Protein AF-A0A959JT44-F1 (afdb_monomer_lite)

Secondary structure (DSSP, 8-state):
------------------------------GGGGGG-EEEEEGGG-PSP--TTT--EEEEEES----HHHHHHTTTS-EEE--TT---TT-SEEEEEEETT--SHHHHHHHHHHHHS-TTSEEEEEEESS--S--TT-SEEEEESSSSHHHHHHHHHHHHTSS-B----SS-BTTBPTT----B---SPPEE--GGGGT--HHHHHHHHHHHHHHHHHTTS-SEEEEEEEETTEEEEEEEEE-SSTT-

Sequence (248 aa):
MKKRIITLCFFLQILSLGTLSAQIGTDAYPGDVLNDFVLVKNEQNLLPFSNLGSLRLGLMEVADTTSTFSQTLQYYVPVQKLTFDSDLSHLNVIVLYLAENEVGEVGKVLPKWITQLPSDLKKVVVFAGRPTGIPSTADAILITPSNNGQNQSLAAQILFGAFGVNGTLTDAASPFPKGAGIAFNAIDRLQFVPPAWVGVDEDSLFQKIDPIVREGLDSMAFPGATILAAKSGKVFLYKTYGYHTYDS

Foldseek 3Di:
DDPDQDDDDDPPPPPPPDPPPPPQDDQPPPVVQQQQKFKQAAAPNPPQPDPQVLAFEEEEEPPDPDCLLVVLLVVRHDYHYDDLPDDCPSHQEYEYEYAPPPCDVVVVVVLVSLVVPDLRRAYEYEYADADDSDRPSHNIYMYFNHDDNVRSNVVSCRSNQCAWHDYFACQARPPRHGRRGDTDHRDLAQAEDACVSSVHDPVVVCVVPVVVQVVCCVVPVDQKDWDWDDDPSYTNDTDIGGDSDVVD

Structure (mmCIF, N/CA/C/O backbone):
data_AF-A0A959JT44-F1
#
_entry.id   AF-A0A959JT44-F1
#
loop_
_atom_site.group_PDB
_atom_site.id
_atom_site.type_symbol
_atom_site.label_atom_id
_atom_site.label_alt_id
_atom_site.label_comp_id
_atom_site.label_asym_id
_atom_site.label_entity_id
_atom_site.label_seq_id
_atom_site.pdbx_PDB_ins_code
_atom_site.Cartn_x
_atom_site.Cartn_y
_atom_site.Cartn_z
_atom_site.occupancy
_atom_site.B_iso_or_equiv
_atom_site.auth_seq_id
_atom_site.auth_comp_id
_atom_site.auth_asym_id
_atom_site.auth_atom_id
_atom_site.pdbx_PDB_model_num
ATOM 1 N N . MET A 1 1 ? -4.945 14.180 -37.456 1.00 35.94 1 MET A N 1
ATOM 2 C CA . MET A 1 1 ? -4.241 12.877 -37.524 1.00 35.94 1 MET A CA 1
ATOM 3 C C . MET A 1 1 ? -4.234 12.245 -36.138 1.00 35.94 1 MET A C 1
ATOM 5 O O . MET A 1 1 ? -3.637 12.813 -35.237 1.00 35.94 1 MET A O 1
ATOM 9 N N . LYS A 1 2 ? -4.934 11.120 -35.936 1.00 34.03 2 LYS A N 1
ATOM 10 C CA . LYS A 1 2 ? -4.887 10.359 -34.674 1.00 34.03 2 LYS A CA 1
ATOM 11 C C . LYS A 1 2 ? -3.563 9.581 -34.631 1.00 34.03 2 LYS A C 1
ATOM 13 O O . LYS A 1 2 ? -3.431 8.602 -35.361 1.00 34.03 2 LYS A O 1
ATOM 18 N N . LYS A 1 3 ? -2.583 10.022 -33.832 1.00 35.25 3 LYS A N 1
ATOM 19 C CA . LYS A 1 3 ? -1.365 9.237 -33.563 1.00 35.25 3 LYS A CA 1
ATOM 20 C C . LYS A 1 3 ? -1.777 8.008 -32.741 1.00 35.25 3 LYS A C 1
ATOM 22 O O . LYS A 1 3 ? -2.236 8.147 -31.612 1.00 35.25 3 LYS A O 1
ATOM 27 N N . ARG A 1 4 ? -1.701 6.816 -33.338 1.00 31.27 4 ARG A N 1
ATOM 28 C CA . ARG A 1 4 ? -1.869 5.541 -32.626 1.00 31.27 4 ARG A CA 1
ATOM 29 C C . ARG A 1 4 ? -0.578 5.281 -31.851 1.00 31.27 4 ARG A C 1
ATOM 31 O O . ARG A 1 4 ? 0.472 5.151 -32.468 1.00 31.27 4 ARG A O 1
ATOM 38 N N . ILE A 1 5 ? -0.660 5.249 -30.525 1.00 36.06 5 ILE A N 1
ATOM 39 C CA . ILE A 1 5 ? 0.441 4.833 -29.652 1.00 36.06 5 ILE A CA 1
ATOM 40 C C . ILE A 1 5 ? 0.535 3.310 -29.771 1.00 36.06 5 ILE A C 1
ATOM 42 O O . ILE A 1 5 ? -0.408 2.603 -29.419 1.00 36.06 5 ILE A O 1
ATOM 46 N N . ILE A 1 6 ? 1.628 2.813 -30.348 1.00 33.00 6 ILE A N 1
ATOM 47 C CA . ILE A 1 6 ? 1.930 1.382 -30.418 1.00 33.00 6 ILE A CA 1
ATOM 48 C C . ILE A 1 6 ? 2.819 1.079 -29.212 1.00 33.00 6 ILE A C 1
ATOM 50 O O . ILE A 1 6 ? 4.011 1.365 -29.231 1.00 33.00 6 ILE A O 1
ATOM 54 N N . THR A 1 7 ? 2.235 0.542 -28.143 1.00 36.75 7 THR A N 1
ATOM 55 C CA . THR A 1 7 ? 3.003 -0.029 -27.031 1.00 36.75 7 THR A CA 1
ATOM 56 C C . THR A 1 7 ? 3.548 -1.379 -27.486 1.00 36.75 7 THR A C 1
ATOM 58 O O . THR A 1 7 ? 2.790 -2.335 -27.647 1.00 36.75 7 THR A O 1
ATOM 61 N N . LEU A 1 8 ? 4.853 -1.451 -27.748 1.00 35.06 8 LEU A N 1
ATOM 62 C CA . LEU A 1 8 ? 5.524 -2.678 -28.169 1.00 35.06 8 LEU A CA 1
ATOM 63 C C . LEU A 1 8 ? 6.084 -3.397 -26.932 1.00 35.06 8 LEU A C 1
ATOM 65 O O . LEU A 1 8 ? 7.158 -3.065 -26.442 1.00 35.06 8 LEU A O 1
ATOM 69 N N . CYS A 1 9 ? 5.336 -4.365 -26.398 1.00 34.84 9 CYS A N 1
ATOM 70 C CA . CYS A 1 9 ? 5.796 -5.213 -25.296 1.00 34.84 9 CYS A CA 1
ATOM 71 C C . CYS A 1 9 ? 6.645 -6.371 -25.844 1.00 34.84 9 CYS A C 1
ATOM 73 O O . CYS A 1 9 ? 6.096 -7.356 -26.336 1.00 34.84 9 CYS A O 1
ATOM 75 N N . PHE A 1 10 ? 7.974 -6.289 -25.746 1.00 38.09 10 PHE A N 1
ATOM 76 C CA . PHE A 1 10 ? 8.846 -7.445 -25.978 1.00 38.09 10 PHE A CA 1
ATOM 77 C C . PHE A 1 10 ? 8.973 -8.269 -24.689 1.00 38.09 10 PHE A C 1
ATOM 79 O O . PHE A 1 10 ? 9.695 -7.897 -23.770 1.00 38.09 10 PHE A O 1
ATOM 86 N N . PHE A 1 11 ? 8.285 -9.413 -24.623 1.00 34.47 11 PHE A N 1
ATOM 87 C CA . PHE A 1 11 ? 8.569 -10.453 -23.631 1.00 34.47 11 PHE A CA 1
ATOM 88 C C . PHE A 1 11 ? 9.767 -11.272 -24.125 1.00 34.47 11 PHE A C 1
ATOM 90 O O . PHE A 1 11 ? 9.610 -12.230 -24.882 1.00 34.47 11 PHE A O 1
ATOM 97 N N . LEU A 1 12 ? 10.982 -10.883 -23.736 1.00 33.56 12 LEU A N 1
ATOM 98 C CA . LEU A 1 12 ? 12.171 -11.680 -24.029 1.00 33.56 12 LEU A CA 1
ATOM 99 C C . LEU A 1 12 ? 12.239 -12.851 -23.032 1.00 33.56 12 LEU A C 1
ATOM 101 O O . LEU A 1 12 ? 12.836 -12.748 -21.963 1.00 33.56 12 LEU A O 1
ATOM 105 N N . GLN A 1 13 ? 11.597 -13.976 -23.359 1.00 30.70 13 GLN A N 1
ATOM 106 C CA . GLN A 1 13 ? 11.877 -15.241 -22.676 1.00 30.70 13 GLN A CA 1
ATOM 107 C C . GLN A 1 13 ? 13.262 -15.723 -23.117 1.00 30.70 13 GLN A C 1
ATOM 109 O O . GLN A 1 13 ? 13.410 -16.379 -24.146 1.00 30.70 13 GLN A O 1
ATOM 114 N N . ILE A 1 14 ? 14.296 -15.386 -22.346 1.00 36.34 14 ILE A N 1
ATOM 115 C CA . ILE A 1 14 ? 15.625 -15.970 -22.532 1.00 36.34 14 ILE A CA 1
ATOM 116 C C . ILE A 1 14 ? 15.574 -17.404 -21.988 1.00 36.34 14 ILE A C 1
ATOM 118 O O . ILE A 1 14 ? 15.871 -17.666 -20.825 1.00 36.34 14 ILE A O 1
ATOM 122 N N . LEU A 1 15 ? 15.177 -18.348 -22.842 1.00 33.66 15 LEU A N 1
ATOM 123 C CA . LEU A 1 15 ? 15.422 -19.779 -22.657 1.00 33.66 15 LEU A CA 1
ATOM 124 C C . LEU A 1 15 ? 16.904 -20.054 -22.956 1.00 33.66 15 LEU A C 1
ATOM 126 O O . LEU A 1 15 ? 17.254 -20.621 -23.988 1.00 33.66 15 LEU A O 1
ATOM 130 N N . SER A 1 16 ? 17.807 -19.623 -22.073 1.00 34.22 16 SER A N 1
ATOM 131 C CA . SER A 1 16 ? 19.189 -20.096 -22.133 1.00 34.22 16 SER A CA 1
ATOM 132 C C . SER A 1 16 ? 19.262 -21.466 -21.460 1.00 34.22 16 SER A C 1
ATOM 134 O O . SER A 1 16 ? 19.307 -21.562 -20.233 1.00 34.22 16 SER A O 1
ATOM 136 N N . LEU A 1 17 ? 19.298 -22.529 -22.270 1.00 36.94 17 LEU A N 1
ATOM 137 C CA . LEU A 1 17 ? 19.875 -23.819 -21.885 1.00 36.94 17 LEU A CA 1
ATOM 138 C C . LEU A 1 17 ? 21.379 -23.621 -21.652 1.00 36.94 17 LEU A C 1
ATOM 140 O O . LEU A 1 17 ? 22.215 -23.886 -22.509 1.00 36.94 17 LEU A O 1
ATOM 144 N N . GLY A 1 18 ? 21.712 -23.096 -20.483 1.00 32.22 18 GLY A N 1
ATOM 145 C CA . GLY A 1 18 ? 23.056 -23.048 -19.945 1.00 32.22 18 GLY A CA 1
ATOM 146 C C . GLY A 1 18 ? 22.918 -23.340 -18.468 1.00 32.22 18 GLY A C 1
ATOM 147 O O . GLY A 1 18 ? 22.297 -22.567 -17.743 1.00 32.22 18 GLY A O 1
ATOM 148 N N . THR A 1 19 ? 23.425 -24.486 -18.026 1.00 33.00 19 THR A N 1
ATOM 149 C CA . THR A 1 19 ? 23.480 -24.855 -16.612 1.00 33.00 19 THR A CA 1
ATOM 150 C C . THR A 1 19 ? 24.440 -23.915 -15.891 1.00 33.00 19 THR A C 1
ATOM 152 O O . THR A 1 19 ? 25.591 -24.259 -15.625 1.00 33.00 19 THR A O 1
ATOM 155 N N . LEU A 1 20 ? 23.972 -22.711 -15.571 1.00 28.89 20 LEU A N 1
ATOM 156 C CA . LEU A 1 20 ? 24.546 -21.924 -14.500 1.00 28.89 20 LEU A CA 1
ATOM 157 C C . LEU A 1 20 ? 24.007 -22.545 -13.212 1.00 28.89 20 LEU A C 1
ATOM 159 O O . LEU A 1 20 ? 22.915 -22.222 -12.749 1.00 28.89 20 LEU A O 1
ATOM 163 N N . SER A 1 21 ? 24.763 -23.495 -12.667 1.00 32.00 21 SER A N 1
ATOM 164 C CA . SER A 1 21 ? 24.613 -23.930 -11.280 1.00 32.00 21 SER A CA 1
ATOM 165 C C . SER A 1 21 ? 25.015 -22.765 -10.369 1.00 32.00 21 SER A C 1
ATOM 167 O O . SER A 1 21 ? 26.063 -22.789 -9.728 1.00 32.00 21 SER A O 1
ATOM 169 N N . ALA A 1 22 ? 24.193 -21.719 -10.327 1.00 30.44 22 ALA A N 1
ATOM 170 C CA . ALA A 1 22 ? 24.109 -20.881 -9.151 1.00 30.44 22 ALA A CA 1
ATOM 171 C C . ALA A 1 22 ? 23.369 -21.732 -8.119 1.00 30.44 22 ALA A C 1
ATOM 173 O O . ALA A 1 22 ? 22.235 -22.151 -8.364 1.00 30.44 22 ALA A O 1
ATOM 174 N N . GLN A 1 23 ? 24.041 -22.055 -7.011 1.00 28.75 23 GLN A N 1
ATOM 175 C CA . GLN A 1 23 ? 23.384 -22.616 -5.835 1.00 28.75 23 GLN A CA 1
ATOM 176 C C . GLN A 1 23 ? 22.071 -21.863 -5.632 1.00 28.75 23 GLN A C 1
ATOM 178 O O . GLN A 1 23 ? 22.061 -20.631 -5.624 1.00 28.75 23 GLN A O 1
ATOM 183 N N . ILE A 1 24 ? 20.967 -22.605 -5.529 1.00 32.59 24 ILE A N 1
ATOM 184 C CA . ILE A 1 24 ? 19.675 -22.072 -5.108 1.00 32.59 24 ILE A CA 1
ATOM 185 C C . ILE A 1 24 ? 19.883 -21.635 -3.657 1.00 32.59 24 ILE A C 1
ATOM 187 O O . ILE A 1 24 ? 19.653 -22.393 -2.720 1.00 32.59 24 ILE A O 1
ATOM 191 N N . GLY A 1 25 ? 20.451 -20.442 -3.486 1.00 30.44 25 GLY A N 1
ATOM 192 C CA . GLY A 1 25 ? 20.466 -19.737 -2.226 1.00 30.44 25 GLY A CA 1
ATOM 193 C C . GLY A 1 25 ? 19.011 -19.523 -1.871 1.00 30.44 25 GLY A C 1
ATOM 194 O O . GLY A 1 25 ? 18.249 -18.990 -2.676 1.00 30.44 25 GLY A O 1
ATOM 195 N N . THR A 1 26 ? 18.626 -20.033 -0.708 1.00 34.53 26 THR A N 1
ATOM 196 C CA . THR A 1 26 ? 17.372 -19.706 -0.040 1.00 34.53 26 THR A CA 1
ATOM 197 C C . THR A 1 26 ? 17.096 -18.220 -0.238 1.00 34.53 26 THR A C 1
ATOM 199 O O . THR A 1 26 ? 17.956 -17.417 0.131 1.00 34.53 26 THR A O 1
ATOM 202 N N . ASP A 1 27 ? 15.965 -17.876 -0.870 1.00 39.31 27 ASP A N 1
ATOM 203 C CA . ASP A 1 27 ? 15.493 -16.496 -1.012 1.00 39.31 27 ASP A CA 1
ATOM 204 C C . ASP A 1 27 ? 15.819 -15.758 0.294 1.00 39.31 27 ASP A C 1
ATOM 206 O O . ASP A 1 27 ? 15.394 -16.195 1.367 1.00 39.31 27 ASP A O 1
ATOM 210 N N . ALA A 1 28 ? 16.623 -14.692 0.225 1.00 44.47 28 ALA A N 1
ATOM 211 C CA . ALA A 1 28 ? 16.990 -13.866 1.374 1.00 44.47 28 ALA A CA 1
ATOM 212 C C . ALA A 1 28 ? 15.791 -12.994 1.765 1.00 44.47 28 ALA A C 1
ATOM 214 O O . ALA A 1 28 ? 15.863 -11.770 1.786 1.00 44.47 28 ALA A O 1
ATOM 215 N N . TYR A 1 29 ? 14.650 -13.642 1.973 1.00 54.91 29 TYR A N 1
ATOM 216 C CA . TYR A 1 29 ? 13.429 -13.061 2.463 1.00 54.91 29 TYR A CA 1
ATOM 217 C C . TYR A 1 29 ? 13.573 -12.963 3.976 1.00 54.91 29 TYR A C 1
ATOM 219 O O . TYR A 1 29 ? 13.557 -14.000 4.647 1.00 54.91 29 TYR A O 1
ATOM 227 N N . PRO A 1 30 ? 13.740 -11.763 4.549 1.00 55.78 30 PRO A N 1
ATOM 228 C CA . PRO A 1 30 ? 13.688 -11.631 5.988 1.00 55.78 30 PRO A CA 1
ATOM 229 C C . PRO A 1 30 ? 12.212 -11.764 6.378 1.00 55.78 30 PRO A C 1
ATOM 231 O O . PRO A 1 30 ? 11.492 -10.774 6.479 1.00 55.78 30 PRO A O 1
ATOM 234 N N . GLY A 1 31 ? 11.741 -13.007 6.531 1.00 56.34 31 GLY A N 1
ATOM 235 C CA . GLY A 1 31 ? 10.354 -13.320 6.891 1.00 56.34 31 GLY A CA 1
ATOM 236 C C . GLY A 1 31 ? 9.893 -12.625 8.172 1.00 56.34 31 GLY A C 1
ATOM 237 O O . GLY A 1 31 ? 8.702 -12.396 8.348 1.00 56.34 31 GLY A O 1
ATOM 238 N N . ASP A 1 32 ? 10.845 -12.203 9.002 1.00 62.16 32 ASP A N 1
ATOM 239 C CA . ASP A 1 32 ? 10.609 -11.480 10.245 1.00 62.16 32 ASP A CA 1
ATOM 240 C C . ASP A 1 32 ? 10.121 -10.038 10.040 1.00 62.16 32 ASP A C 1
ATOM 242 O O . ASP A 1 32 ? 9.401 -9.526 10.891 1.00 62.16 32 ASP A O 1
ATOM 246 N N . VAL A 1 33 ? 10.430 -9.389 8.907 1.00 67.25 33 VAL A N 1
ATOM 247 C CA . VAL A 1 33 ? 10.084 -7.967 8.677 1.00 67.25 33 VAL A CA 1
ATOM 248 C C . VAL A 1 33 ? 8.571 -7.746 8.611 1.00 67.25 33 VAL A C 1
ATOM 250 O O . VAL A 1 33 ? 8.088 -6.662 8.931 1.00 67.25 33 VAL A O 1
ATOM 253 N N . LEU A 1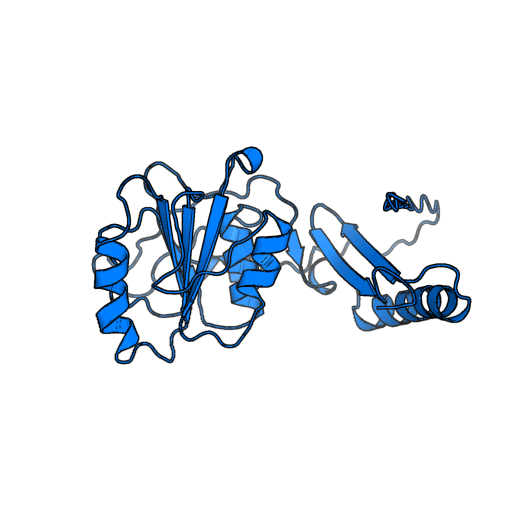 34 ? 7.797 -8.763 8.219 1.00 78.06 34 LEU A N 1
ATOM 254 C CA . LEU A 1 34 ? 6.338 -8.657 8.168 1.00 78.06 34 LEU A CA 1
ATOM 255 C C . LEU A 1 34 ? 5.661 -8.785 9.535 1.00 78.06 34 LEU A C 1
ATOM 257 O O . LEU A 1 34 ? 4.532 -8.317 9.679 1.00 78.06 34 LEU A O 1
ATOM 261 N N . ASN A 1 35 ? 6.332 -9.367 10.535 1.00 84.00 35 ASN A N 1
ATOM 262 C CA . ASN A 1 35 ? 5.757 -9.535 11.874 1.00 84.00 35 ASN A CA 1
ATOM 263 C C . ASN A 1 35 ? 5.545 -8.185 12.584 1.00 84.00 35 ASN A C 1
ATOM 265 O O . ASN A 1 35 ? 4.732 -8.096 13.503 1.00 84.00 35 ASN A O 1
ATOM 269 N N . ASP A 1 36 ? 6.238 -7.136 12.136 1.00 89.75 36 ASP A N 1
ATOM 270 C CA . ASP A 1 36 ? 6.118 -5.786 12.687 1.00 89.75 36 ASP A CA 1
ATOM 271 C C . ASP A 1 36 ? 4.989 -4.966 12.022 1.00 89.75 36 ASP A C 1
ATOM 273 O O . ASP A 1 36 ? 4.665 -3.865 12.475 1.00 89.75 36 ASP A O 1
ATOM 277 N N . PHE A 1 37 ? 4.358 -5.487 10.960 1.00 95.75 37 PHE A N 1
ATOM 278 C CA . PHE A 1 37 ? 3.147 -4.902 10.379 1.00 95.75 37 PHE A CA 1
ATOM 279 C C . PHE A 1 37 ? 1.921 -5.467 11.086 1.00 95.75 37 PHE A C 1
ATOM 281 O O . PHE A 1 37 ? 1.749 -6.681 11.193 1.00 95.75 37 PHE A O 1
ATOM 288 N N . VAL A 1 38 ? 1.032 -4.587 11.540 1.00 97.06 38 VAL A N 1
ATOM 289 C CA . VAL A 1 38 ? -0.106 -4.985 12.373 1.00 97.06 38 VAL A CA 1
ATOM 290 C C . VAL A 1 38 ? -1.402 -4.454 11.780 1.00 97.06 38 VAL A C 1
ATOM 292 O O . VAL A 1 38 ? -1.642 -3.248 11.742 1.00 97.06 38 VAL A O 1
ATOM 295 N N . LEU A 1 39 ? -2.270 -5.358 11.336 1.00 98.00 39 LEU A N 1
ATOM 296 C CA . LEU A 1 39 ? -3.637 -5.028 10.940 1.00 98.00 39 LEU A CA 1
ATOM 297 C C . LEU A 1 39 ? -4.536 -5.111 12.175 1.00 98.00 39 LEU A C 1
ATOM 299 O O . LEU A 1 39 ? -4.738 -6.191 12.715 1.00 98.00 39 LEU A O 1
ATOM 303 N N . VAL A 1 40 ? -5.080 -3.990 12.643 1.00 97.25 40 VAL A N 1
ATOM 304 C CA . VAL A 1 40 ? -5.881 -3.951 13.888 1.00 97.25 40 VAL A CA 1
ATOM 305 C C . VAL A 1 40 ? -7.387 -3.891 13.640 1.00 97.25 40 VAL A C 1
ATOM 307 O O . VAL A 1 40 ? -8.175 -4.182 14.538 1.00 97.25 40 VAL A O 1
ATOM 310 N N . LYS A 1 41 ? -7.802 -3.547 12.416 1.00 97.94 41 LYS A N 1
ATOM 311 C CA . LYS A 1 41 ? -9.208 -3.508 11.994 1.00 97.94 41 LYS A CA 1
ATOM 312 C C . LYS A 1 41 ? -9.329 -3.923 10.531 1.00 97.94 41 LYS A C 1
ATOM 314 O O . LYS A 1 41 ? -8.501 -3.504 9.724 1.00 97.94 41 LYS A O 1
ATOM 319 N N . ASN A 1 42 ? -10.344 -4.723 10.201 1.00 98.00 42 ASN A N 1
ATOM 320 C CA . ASN A 1 42 ? -10.626 -5.171 8.834 1.00 98.00 42 ASN A CA 1
ATOM 321 C C . ASN A 1 42 ? -12.107 -5.560 8.659 1.00 98.00 42 ASN A C 1
ATOM 323 O O . ASN A 1 42 ? -12.466 -6.738 8.631 1.00 98.00 42 ASN A O 1
ATOM 327 N N . GLU A 1 43 ? -12.982 -4.562 8.588 1.00 97.44 43 GLU A N 1
ATOM 328 C CA . GLU A 1 43 ? -14.422 -4.752 8.421 1.00 97.44 43 GLU A CA 1
ATOM 329 C C . GLU A 1 43 ? -14.732 -5.489 7.118 1.00 97.44 43 GLU A C 1
ATOM 331 O O . GLU A 1 43 ? -14.192 -5.173 6.057 1.00 97.44 43 GLU A O 1
ATOM 336 N N . GLN A 1 44 ? -15.630 -6.475 7.197 1.00 95.00 44 GLN A N 1
ATOM 337 C CA . GLN A 1 44 ? -16.090 -7.264 6.045 1.00 95.00 44 GLN A CA 1
ATOM 338 C C . GLN A 1 44 ? -14.953 -7.934 5.245 1.00 95.00 44 GLN A C 1
ATOM 340 O O . GLN A 1 44 ? -15.155 -8.278 4.082 1.00 95.00 44 GLN A O 1
ATOM 345 N N . ASN A 1 45 ? -13.778 -8.141 5.857 1.00 95.75 45 ASN A N 1
ATOM 346 C CA . ASN A 1 45 ? -12.569 -8.630 5.185 1.00 95.75 45 ASN A CA 1
ATOM 347 C C . ASN A 1 45 ? -12.199 -7.792 3.944 1.00 95.75 45 ASN A C 1
ATOM 349 O O . ASN A 1 45 ? -11.871 -8.343 2.893 1.00 95.75 45 ASN A O 1
ATOM 353 N N . LEU A 1 46 ? -12.287 -6.460 4.058 1.00 97.25 46 LEU A N 1
ATOM 354 C CA . LEU A 1 46 ? -11.945 -5.516 2.988 1.00 97.25 46 LEU A CA 1
ATOM 355 C C . LEU A 1 46 ? -10.525 -5.730 2.438 1.00 97.25 46 LEU A C 1
ATOM 357 O O . LEU A 1 46 ? -10.315 -5.630 1.227 1.00 97.25 46 LEU A O 1
ATOM 361 N N . LEU A 1 47 ? -9.561 -5.993 3.324 1.00 97.75 47 LEU A N 1
ATOM 362 C CA . LEU A 1 47 ? -8.185 -6.326 2.969 1.00 97.75 47 LEU A CA 1
ATOM 363 C C . LEU A 1 47 ? -7.936 -7.845 3.036 1.00 97.75 47 LEU A C 1
ATOM 365 O O . LEU A 1 47 ? -8.451 -8.496 3.952 1.00 97.75 47 LEU A O 1
ATOM 369 N N . PRO A 1 48 ? -7.097 -8.393 2.136 1.00 97.88 48 PRO A N 1
ATOM 370 C CA . PRO A 1 48 ? -6.465 -7.704 1.006 1.00 97.88 48 PRO A CA 1
ATOM 371 C C . PRO A 1 48 ? -7.459 -7.391 -0.126 1.00 97.88 48 PRO A C 1
ATOM 373 O O . PRO A 1 48 ? -8.435 -8.113 -0.337 1.00 97.88 48 PRO A O 1
ATOM 376 N N . PHE A 1 49 ? -7.195 -6.340 -0.907 1.00 97.12 49 PHE A N 1
ATOM 377 C CA . PHE A 1 49 ? -8.048 -5.986 -2.044 1.00 97.12 49 PHE A CA 1
ATOM 378 C C . PHE A 1 49 ? -8.038 -7.082 -3.130 1.00 97.12 49 PHE A C 1
ATOM 380 O O . PHE A 1 49 ? -7.020 -7.355 -3.775 1.00 97.12 49 PHE A O 1
ATOM 387 N N . SER A 1 50 ? -9.200 -7.684 -3.396 1.00 89.06 50 SER A N 1
ATOM 388 C CA . SER A 1 50 ? -9.351 -8.802 -4.341 1.00 89.06 50 SER A CA 1
ATOM 389 C C . SER A 1 50 ? -9.905 -8.375 -5.714 1.00 89.06 50 SER A C 1
ATOM 391 O O . SER A 1 50 ? -9.328 -8.740 -6.743 1.00 89.06 50 SER A O 1
ATOM 393 N N . ASN A 1 51 ? -10.949 -7.533 -5.760 1.00 88.81 51 ASN A N 1
ATOM 394 C CA . ASN A 1 51 ? -11.625 -7.102 -6.997 1.00 88.81 51 ASN A CA 1
ATOM 395 C C . ASN A 1 51 ? -11.073 -5.778 -7.576 1.00 88.81 51 ASN A C 1
ATOM 397 O O . ASN A 1 51 ? -11.702 -4.721 -7.486 1.00 88.81 51 ASN A O 1
ATOM 401 N N . LEU A 1 52 ? -9.886 -5.834 -8.191 1.00 91.25 52 LEU A N 1
ATOM 402 C CA . LEU A 1 52 ? -9.187 -4.635 -8.689 1.00 91.25 52 LEU A CA 1
ATOM 403 C C . LEU A 1 52 ? -9.911 -3.928 -9.845 1.00 91.25 52 LEU A C 1
ATOM 405 O O . LEU A 1 52 ? -9.786 -2.717 -9.992 1.00 91.25 52 LEU A O 1
ATOM 409 N N . GLY A 1 53 ? -10.702 -4.652 -10.647 1.00 91.25 53 GLY A N 1
ATOM 410 C CA . GLY A 1 53 ? -11.410 -4.076 -11.797 1.00 91.25 53 GLY A CA 1
ATOM 411 C C . GLY A 1 53 ? -12.475 -3.047 -11.403 1.00 91.25 53 GLY A C 1
ATOM 412 O O . GLY A 1 53 ? -12.677 -2.052 -12.107 1.00 91.25 53 GLY A O 1
ATOM 413 N N . SER A 1 54 ? -13.122 -3.241 -10.250 1.00 93.25 54 SER A N 1
ATOM 414 C CA . SER A 1 54 ? -14.068 -2.277 -9.678 1.00 93.25 54 SER A CA 1
ATOM 415 C C . SER A 1 54 ? -13.416 -1.283 -8.723 1.00 93.25 54 SER A C 1
ATOM 417 O O . SER A 1 54 ? -14.073 -0.328 -8.328 1.00 93.25 54 SER A O 1
ATOM 419 N N . LEU A 1 55 ? -12.161 -1.491 -8.321 1.00 96.31 55 LEU A N 1
ATOM 420 C CA . LEU A 1 55 ? -11.497 -0.633 -7.346 1.00 96.31 55 LEU A CA 1
ATOM 421 C C . LEU A 1 55 ? -11.249 0.757 -7.950 1.00 96.31 55 LEU A C 1
ATOM 423 O O . LEU A 1 55 ? -10.701 0.889 -9.048 1.00 96.31 55 LEU A O 1
ATOM 427 N N . ARG A 1 56 ? -11.699 1.798 -7.253 1.00 96.94 56 ARG A N 1
ATOM 428 C CA . ARG A 1 56 ? -11.479 3.208 -7.588 1.00 96.94 56 ARG A CA 1
ATOM 429 C C . ARG A 1 56 ? -10.909 3.869 -6.345 1.00 96.94 56 ARG A C 1
ATOM 431 O O . ARG A 1 56 ? -11.644 4.189 -5.411 1.00 96.94 56 ARG A O 1
ATOM 438 N N . LEU A 1 57 ? -9.581 3.961 -6.326 1.00 97.31 57 LEU A N 1
ATOM 439 C CA . LEU A 1 57 ? -8.808 4.290 -5.139 1.00 97.31 57 LEU A CA 1
ATOM 440 C C . LEU A 1 57 ? -8.385 5.758 -5.161 1.00 97.31 57 LEU A C 1
ATOM 442 O O . LEU A 1 57 ? -7.672 6.200 -6.065 1.00 97.31 57 LEU A O 1
ATOM 446 N N . GLY A 1 58 ? -8.794 6.485 -4.127 1.00 97.12 58 GLY A N 1
ATOM 447 C CA . GLY A 1 58 ? -8.220 7.775 -3.776 1.00 97.12 58 GLY A CA 1
ATOM 448 C C . GLY A 1 58 ? -7.169 7.621 -2.684 1.00 97.12 58 GLY A C 1
ATOM 449 O O . GLY A 1 58 ? -7.338 6.815 -1.771 1.00 97.12 58 GLY A O 1
ATOM 450 N N . LEU A 1 59 ? -6.086 8.382 -2.775 1.00 95.94 59 LEU A N 1
ATOM 451 C CA . LEU A 1 59 ? -4.995 8.386 -1.811 1.00 95.94 59 LEU A CA 1
ATOM 452 C C . LEU A 1 59 ? -4.794 9.788 -1.257 1.00 95.94 59 LEU A C 1
ATOM 454 O O . LEU A 1 59 ? -4.558 10.724 -2.018 1.00 95.94 59 LEU A O 1
ATOM 458 N N . MET A 1 60 ? -4.792 9.904 0.063 1.00 91.88 60 MET A N 1
ATOM 459 C CA . MET A 1 60 ? -4.309 11.089 0.760 1.00 91.88 60 MET A CA 1
ATOM 460 C C . MET A 1 60 ? -3.101 10.697 1.611 1.00 91.88 60 MET A C 1
ATOM 462 O O . MET A 1 60 ? -3.214 9.891 2.534 1.00 91.88 60 MET A O 1
ATOM 466 N N . GLU A 1 61 ? -1.946 11.259 1.277 1.00 89.38 61 GLU A N 1
ATOM 467 C CA . GLU A 1 61 ? -0.710 11.138 2.051 1.00 89.38 61 GLU A CA 1
ATOM 468 C C . GLU A 1 61 ? -0.591 12.375 2.941 1.00 89.38 61 GLU A C 1
ATOM 470 O O . GLU A 1 61 ? -0.682 13.509 2.465 1.00 89.38 61 GLU A O 1
ATOM 475 N N . VAL A 1 62 ? -0.432 12.166 4.245 1.00 85.44 62 VAL A N 1
ATOM 476 C CA . VAL A 1 62 ? -0.342 13.242 5.230 1.00 85.44 62 VAL A CA 1
ATOM 477 C C . VAL A 1 62 ? 0.985 13.155 5.950 1.00 85.44 62 VAL A C 1
ATOM 479 O O . VAL A 1 62 ? 1.357 12.083 6.430 1.00 85.44 62 VAL A O 1
ATOM 482 N N . ALA A 1 63 ? 1.658 14.304 6.065 1.00 73.50 63 ALA A N 1
ATOM 483 C CA . ALA A 1 63 ? 2.964 14.422 6.711 1.00 73.50 63 ALA A CA 1
ATOM 484 C C . ALA A 1 63 ? 4.058 13.555 6.060 1.00 73.50 63 ALA A C 1
ATOM 486 O O . ALA A 1 63 ? 5.112 13.337 6.653 1.00 73.50 63 ALA A O 1
ATOM 487 N N . ASP A 1 64 ? 3.810 13.051 4.849 1.00 72.81 64 ASP A N 1
ATOM 488 C CA . ASP A 1 64 ? 4.765 12.275 4.076 1.00 72.81 64 ASP A CA 1
ATOM 489 C C . ASP A 1 64 ? 5.235 13.101 2.880 1.00 72.81 64 ASP A C 1
ATOM 491 O O . ASP A 1 64 ? 4.441 13.564 2.061 1.00 72.81 64 ASP A O 1
ATOM 495 N N . THR A 1 65 ? 6.541 13.325 2.811 1.00 63.75 65 THR A N 1
ATOM 496 C CA . THR A 1 65 ? 7.198 14.025 1.701 1.00 63.75 65 THR A CA 1
ATOM 497 C C . THR A 1 65 ? 7.737 13.055 0.659 1.00 63.75 65 THR A C 1
ATOM 499 O O . THR A 1 65 ? 8.180 13.470 -0.415 1.00 63.75 65 THR A O 1
ATOM 502 N N . THR A 1 66 ? 7.713 11.758 0.961 1.00 70.25 66 THR A N 1
ATOM 503 C CA . THR A 1 66 ? 8.159 10.719 0.044 1.00 70.25 66 THR A CA 1
ATOM 504 C C . THR A 1 66 ? 6.990 10.225 -0.803 1.00 70.25 66 THR A C 1
ATOM 506 O O . THR A 1 66 ? 5.828 10.414 -0.469 1.00 70.25 66 THR A O 1
ATOM 509 N N . SER A 1 67 ? 7.295 9.624 -1.953 1.00 79.88 67 SER A N 1
ATOM 510 C CA . SER A 1 67 ? 6.268 9.130 -2.879 1.00 79.88 67 SER A CA 1
ATOM 511 C C . SER A 1 67 ? 6.266 7.610 -3.015 1.00 79.88 67 SER A C 1
ATOM 513 O O . SER A 1 67 ? 5.571 7.088 -3.883 1.00 79.88 67 SER A O 1
ATOM 515 N N . THR A 1 68 ? 7.011 6.880 -2.175 1.00 92.69 68 THR A N 1
ATOM 516 C CA . THR A 1 68 ? 7.188 5.425 -2.335 1.00 92.69 68 THR A CA 1
ATOM 517 C C . THR A 1 68 ? 5.876 4.676 -2.139 1.00 92.69 68 THR A C 1
ATOM 519 O O . THR A 1 68 ? 5.593 3.742 -2.892 1.00 92.69 68 THR A O 1
ATOM 522 N N . PHE A 1 69 ? 5.053 5.094 -1.172 1.00 94.31 69 PHE A N 1
ATOM 523 C CA . PHE A 1 69 ? 3.740 4.495 -0.935 1.00 94.31 69 PHE A CA 1
ATOM 524 C C . PHE A 1 69 ? 2.827 4.677 -2.157 1.00 94.31 69 PHE A C 1
ATOM 526 O O . PHE A 1 69 ? 2.419 3.687 -2.771 1.00 94.31 69 PHE A O 1
ATOM 533 N N . SER A 1 70 ? 2.594 5.925 -2.588 1.00 94.38 70 SER A N 1
ATOM 534 C CA . SER A 1 70 ? 1.838 6.237 -3.810 1.00 94.38 70 SER A CA 1
ATOM 535 C C . SER A 1 70 ? 2.372 5.532 -5.064 1.00 94.38 70 SER A C 1
ATOM 537 O O . SER A 1 70 ? 1.584 5.008 -5.854 1.00 94.38 70 SER A O 1
ATOM 539 N N . GLN A 1 71 ? 3.690 5.501 -5.274 1.00 93.00 71 GLN A N 1
ATOM 540 C CA . GLN A 1 71 ? 4.314 4.815 -6.414 1.00 93.00 71 GLN A CA 1
ATOM 541 C C . GLN A 1 71 ? 4.057 3.306 -6.369 1.00 93.00 71 GLN A C 1
ATOM 543 O O . GLN A 1 71 ? 3.711 2.712 -7.387 1.00 93.00 71 GLN A O 1
ATOM 548 N N . THR A 1 72 ? 4.163 2.694 -5.189 1.00 95.38 72 THR A N 1
ATOM 549 C CA . THR A 1 72 ? 3.958 1.250 -5.034 1.00 95.38 72 THR A CA 1
ATOM 550 C C . THR A 1 72 ? 2.489 0.861 -5.216 1.00 95.38 72 THR A C 1
ATOM 552 O O . THR A 1 72 ? 2.204 -0.156 -5.843 1.00 95.38 72 THR A O 1
ATOM 555 N N . LEU A 1 73 ? 1.534 1.670 -4.736 1.00 95.50 73 LEU A N 1
ATOM 556 C CA . LEU A 1 73 ? 0.103 1.433 -4.989 1.00 95.50 73 LEU A CA 1
ATOM 557 C C . LEU A 1 73 ? -0.218 1.432 -6.495 1.00 95.50 73 LEU A C 1
ATOM 559 O O . LEU A 1 73 ? -1.012 0.610 -6.957 1.00 95.50 73 LEU A O 1
ATOM 563 N N . GLN A 1 74 ? 0.435 2.314 -7.260 1.00 94.25 74 GLN A N 1
ATOM 564 C CA . GLN A 1 74 ? 0.247 2.430 -8.710 1.00 94.25 74 GLN A CA 1
ATOM 565 C C . GLN A 1 74 ? 0.703 1.194 -9.494 1.00 94.25 74 GLN A C 1
ATOM 567 O O . GLN A 1 74 ? 0.293 1.027 -10.642 1.00 94.25 74 GLN A O 1
ATOM 572 N N . TYR A 1 75 ? 1.488 0.294 -8.892 1.00 93.62 75 TYR A N 1
ATOM 573 C CA . TYR A 1 75 ? 1.787 -1.006 -9.499 1.00 93.62 75 TYR A CA 1
ATOM 574 C C . TYR A 1 75 ? 0.564 -1.930 -9.574 1.00 93.62 75 TYR A C 1
ATOM 576 O O . TYR A 1 75 ? 0.541 -2.837 -10.404 1.00 93.62 75 TYR A O 1
ATOM 584 N N . TYR A 1 76 ? -0.452 -1.704 -8.736 1.00 95.19 76 TYR A N 1
ATOM 585 C CA . TYR A 1 76 ? -1.637 -2.560 -8.650 1.00 95.19 76 TYR A CA 1
ATOM 586 C C . TYR A 1 76 ? -2.871 -1.935 -9.296 1.00 95.19 76 TYR A C 1
ATOM 588 O O . TYR A 1 76 ? -3.600 -2.626 -10.009 1.00 95.19 76 TYR A O 1
ATOM 596 N N . VAL A 1 77 ? -3.121 -0.646 -9.050 1.00 96.06 77 VAL A N 1
ATOM 597 C CA . VAL A 1 77 ? -4.274 0.086 -9.599 1.00 96.06 77 VAL A CA 1
ATOM 598 C C . VAL A 1 77 ? -3.956 1.567 -9.804 1.00 96.06 77 VAL A C 1
ATOM 600 O O . VAL A 1 77 ? -3.129 2.116 -9.079 1.00 96.06 77 VAL A O 1
ATOM 603 N N . PRO A 1 78 ? -4.642 2.259 -10.734 1.00 95.00 78 PRO A N 1
ATOM 604 C CA . PRO A 1 78 ? -4.592 3.714 -10.810 1.00 95.00 78 PRO A CA 1
ATOM 605 C C . PRO A 1 78 ? -5.027 4.357 -9.489 1.00 95.00 78 PRO A C 1
ATOM 607 O O . PRO A 1 78 ? -6.027 3.951 -8.894 1.00 95.00 78 PRO A O 1
ATOM 610 N N . VAL A 1 79 ? -4.289 5.381 -9.062 1.00 94.31 79 VAL A N 1
ATOM 611 C CA . VAL A 1 79 ? -4.519 6.087 -7.799 1.00 94.31 79 VAL A CA 1
ATOM 612 C C . VAL A 1 79 ? -4.788 7.561 -8.070 1.00 94.31 79 VAL A C 1
ATOM 614 O O . VAL A 1 79 ? -3.959 8.243 -8.673 1.00 94.31 79 VAL A O 1
ATOM 617 N N . GLN A 1 80 ? -5.922 8.072 -7.590 1.00 95.19 80 GLN A N 1
ATOM 618 C CA . GLN A 1 80 ? -6.191 9.509 -7.570 1.00 95.19 80 GLN A CA 1
ATOM 619 C C . GLN A 1 80 ? -5.580 10.115 -6.305 1.00 95.19 80 GLN A C 1
ATOM 621 O O . GLN A 1 80 ? -5.977 9.759 -5.199 1.00 95.19 80 GLN A O 1
ATOM 626 N N . LYS A 1 81 ? -4.633 11.046 -6.442 1.00 93.94 81 LYS A N 1
ATOM 627 C CA . LYS A 1 81 ? -4.150 11.827 -5.293 1.00 93.94 81 LYS A CA 1
ATOM 628 C C . LYS A 1 81 ? -5.236 12.795 -4.826 1.00 93.94 81 LYS A C 1
ATOM 630 O O . LYS A 1 81 ? -5.855 13.459 -5.655 1.00 93.94 81 LYS A O 1
ATOM 635 N N . LEU A 1 82 ? -5.445 12.871 -3.517 1.00 92.00 82 LEU A N 1
ATOM 636 C CA . LEU A 1 82 ? -6.504 13.649 -2.888 1.00 92.00 82 LEU A CA 1
ATOM 637 C C . LEU A 1 82 ? -5.955 14.785 -2.029 1.00 92.00 82 LEU A C 1
ATOM 639 O O . LEU A 1 82 ? -4.959 14.653 -1.321 1.00 92.00 82 LEU A O 1
ATOM 643 N N . THR A 1 83 ? -6.700 15.878 -2.051 1.00 89.62 83 THR A N 1
ATOM 644 C CA . THR A 1 83 ? -6.685 16.987 -1.096 1.00 89.62 83 THR A CA 1
ATOM 645 C C . THR A 1 83 ? -8.024 17.017 -0.352 1.00 89.62 83 THR A C 1
ATOM 647 O O . THR A 1 83 ? -8.955 16.295 -0.714 1.00 89.62 83 THR A O 1
ATOM 650 N N . PHE A 1 84 ? -8.152 17.852 0.681 1.00 87.00 84 PHE A N 1
ATOM 651 C CA . PHE A 1 84 ? -9.393 17.952 1.463 1.00 87.00 84 PHE A CA 1
ATOM 652 C C . PHE A 1 84 ? -10.627 18.351 0.636 1.00 87.00 84 PHE A C 1
ATOM 654 O O . PHE A 1 84 ? -11.732 17.946 0.990 1.00 87.00 84 PHE A O 1
ATOM 661 N N . ASP A 1 85 ? -10.425 19.072 -0.472 1.00 88.94 85 ASP A N 1
ATOM 662 C CA . ASP A 1 85 ? -11.481 19.583 -1.361 1.00 88.94 85 ASP A CA 1
ATOM 663 C C . ASP A 1 85 ? -11.671 18.738 -2.635 1.00 88.94 85 ASP A C 1
ATOM 665 O O . ASP A 1 85 ? -12.365 19.146 -3.567 1.00 88.94 85 ASP A O 1
ATOM 669 N N . SER A 1 86 ? -11.005 17.584 -2.732 1.00 91.25 86 SER A N 1
ATOM 670 C CA . SER A 1 86 ? -11.092 16.728 -3.919 1.00 91.25 86 SER A CA 1
ATOM 671 C C . SER A 1 86 ? -12.482 16.114 -4.088 1.00 91.25 86 SER A C 1
ATOM 673 O O . SER A 1 86 ? -13.112 15.710 -3.114 1.00 91.25 86 SER A O 1
ATOM 675 N N . ASP A 1 87 ? -12.935 15.980 -5.337 1.00 92.69 87 ASP A N 1
ATOM 676 C CA . ASP A 1 87 ? -14.156 15.234 -5.650 1.00 92.69 87 ASP A CA 1
ATOM 677 C C . ASP A 1 87 ? -13.944 13.730 -5.418 1.00 92.69 87 ASP A C 1
ATOM 679 O O . ASP A 1 87 ? -12.989 13.131 -5.921 1.00 92.69 87 ASP A O 1
ATOM 683 N N . LEU A 1 88 ? -14.859 13.137 -4.651 1.00 94.38 88 LEU A N 1
ATOM 684 C CA . LEU A 1 88 ? -14.837 11.738 -4.227 1.00 94.38 88 LEU A CA 1
ATOM 685 C C . LEU A 1 88 ? -15.909 10.894 -4.933 1.00 94.38 88 LEU A C 1
ATOM 687 O O . LEU A 1 88 ? -15.980 9.689 -4.700 1.00 94.38 88 LEU A O 1
ATOM 691 N N . SER A 1 89 ? -16.738 11.502 -5.790 1.00 92.62 89 SER A N 1
ATOM 692 C CA . SER A 1 89 ? -17.924 10.882 -6.401 1.00 92.62 89 SER A CA 1
ATOM 693 C C . SER A 1 89 ? -17.631 9.638 -7.251 1.00 92.62 89 SER A C 1
ATOM 695 O O . SER A 1 89 ? -18.491 8.776 -7.426 1.00 92.62 89 SER A O 1
ATOM 697 N N . HIS A 1 90 ? -16.412 9.531 -7.781 1.00 92.88 90 HIS A N 1
ATOM 698 C CA . HIS A 1 90 ? -15.968 8.419 -8.625 1.00 92.88 90 HIS A CA 1
ATOM 699 C C . HIS A 1 90 ? -15.187 7.341 -7.869 1.00 92.88 90 HIS A C 1
ATOM 701 O O . HIS A 1 90 ? -14.770 6.347 -8.473 1.00 92.88 90 HIS A O 1
ATOM 707 N N . LEU A 1 91 ? -14.958 7.541 -6.573 1.00 96.69 91 LEU A N 1
ATOM 708 C CA . LEU A 1 91 ? -14.191 6.638 -5.732 1.00 96.69 91 LEU A CA 1
ATOM 709 C C . LEU A 1 91 ? -15.109 5.659 -5.008 1.00 96.69 91 LEU A C 1
ATOM 711 O O . LEU A 1 91 ? -16.289 5.916 -4.800 1.00 96.69 91 LEU A O 1
ATOM 715 N N . ASN A 1 92 ? -14.547 4.525 -4.604 1.00 96.75 92 ASN A N 1
ATOM 716 C CA . ASN A 1 92 ? -15.199 3.605 -3.668 1.00 96.75 92 ASN A CA 1
ATOM 717 C C . ASN A 1 92 ? -14.309 3.233 -2.481 1.00 96.75 92 ASN A C 1
ATOM 719 O O . ASN A 1 92 ? -14.811 2.746 -1.468 1.00 96.75 92 ASN A O 1
ATOM 723 N N . VAL A 1 93 ? -13.005 3.493 -2.585 1.00 97.56 93 VAL A N 1
ATOM 724 C CA . VAL A 1 93 ? -12.035 3.301 -1.512 1.00 97.56 93 VAL A CA 1
ATOM 725 C C . VAL A 1 93 ? -11.175 4.552 -1.391 1.00 97.56 93 VAL A C 1
ATOM 727 O O . VAL A 1 93 ? -10.660 5.066 -2.384 1.00 97.56 93 VAL A O 1
ATOM 730 N N . ILE A 1 94 ? -10.978 5.008 -0.159 1.00 96.88 94 ILE A N 1
ATOM 731 C CA . ILE A 1 94 ? -9.983 6.015 0.195 1.00 96.88 94 ILE A CA 1
ATOM 732 C C . ILE A 1 94 ? -8.938 5.351 1.083 1.00 96.88 94 ILE A C 1
ATOM 734 O O . ILE A 1 94 ? -9.273 4.746 2.103 1.00 96.88 94 ILE A O 1
ATOM 738 N N . VAL A 1 95 ? -7.674 5.488 0.695 1.00 96.69 95 VAL A N 1
ATOM 739 C CA . VAL A 1 95 ? -6.518 5.133 1.513 1.00 96.69 95 VAL A CA 1
ATOM 740 C C . VAL A 1 95 ? -5.911 6.411 2.079 1.00 96.69 95 VAL A C 1
ATOM 742 O O . VAL A 1 95 ? -5.618 7.356 1.348 1.00 96.69 95 VAL A O 1
ATOM 745 N N . LEU A 1 96 ? -5.722 6.432 3.390 1.00 93.44 96 LEU A N 1
ATOM 746 C CA . LEU A 1 96 ? -5.076 7.509 4.127 1.00 93.44 96 LEU A CA 1
ATOM 747 C C . LEU A 1 96 ? -3.754 6.994 4.663 1.00 93.44 96 LEU A C 1
ATOM 749 O O . LEU A 1 96 ? -3.753 6.101 5.506 1.00 93.44 96 LEU A O 1
ATOM 753 N N . TYR A 1 97 ? -2.649 7.546 4.181 1.00 93.38 97 TYR A N 1
ATOM 754 C CA . TYR A 1 97 ? -1.323 7.233 4.698 1.00 93.38 97 TYR A CA 1
ATOM 755 C C . TYR A 1 97 ? -0.869 8.347 5.639 1.00 93.38 97 TYR A C 1
ATOM 757 O O . TYR A 1 97 ? -0.813 9.512 5.243 1.00 93.38 97 TYR A O 1
ATO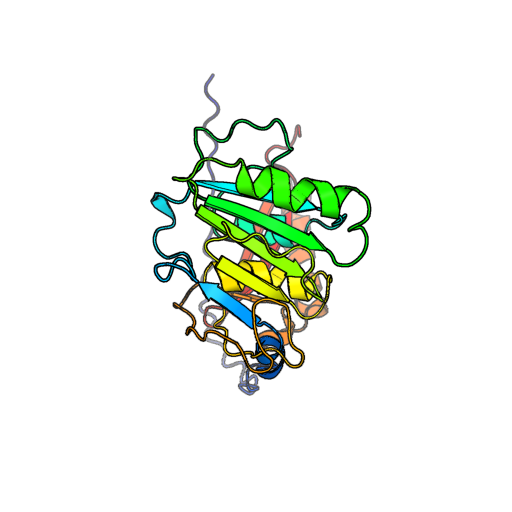M 765 N N . LEU A 1 98 ? -0.585 7.994 6.891 1.00 89.00 98 LEU A N 1
ATOM 766 C CA . LEU A 1 98 ? -0.310 8.930 7.977 1.00 89.00 98 LEU A CA 1
ATOM 767 C C . LEU A 1 98 ? 1.100 8.684 8.526 1.00 89.00 98 LEU A C 1
ATOM 769 O O . LEU A 1 98 ? 1.332 7.686 9.211 1.00 89.00 98 LEU A O 1
ATOM 773 N N . ALA A 1 99 ? 2.035 9.588 8.236 1.00 83.25 99 ALA A N 1
ATOM 774 C CA . ALA A 1 99 ? 3.409 9.520 8.731 1.00 83.25 99 ALA A CA 1
ATOM 775 C C . ALA A 1 99 ? 3.559 10.091 10.157 1.00 83.25 99 ALA A C 1
ATOM 777 O O . ALA A 1 99 ? 3.004 11.146 10.465 1.00 83.25 99 ALA A O 1
ATOM 778 N N . GLU A 1 100 ? 4.348 9.427 11.015 1.00 69.38 100 GLU A N 1
ATOM 779 C CA . GLU A 1 100 ? 4.428 9.704 12.467 1.00 69.38 100 GLU A CA 1
ATOM 780 C C . GLU A 1 100 ? 4.912 11.103 12.894 1.00 69.38 100 GLU A C 1
ATOM 782 O O . GLU A 1 100 ? 4.831 11.417 14.076 1.00 69.38 100 GLU A O 1
ATOM 787 N N . ASN A 1 101 ? 5.387 11.977 12.002 1.00 53.84 101 ASN A N 1
ATOM 788 C CA . ASN A 1 101 ? 6.143 13.162 12.436 1.00 53.84 101 ASN A CA 1
ATOM 789 C C . ASN A 1 101 ? 5.482 14.532 12.242 1.00 53.84 101 ASN A C 1
ATOM 791 O O . ASN A 1 101 ? 6.054 15.508 12.715 1.00 53.84 101 ASN A O 1
ATOM 795 N N . GLU A 1 102 ? 4.283 14.657 11.658 1.00 51.16 102 GLU A N 1
ATOM 796 C CA . GLU A 1 102 ? 3.625 15.982 11.560 1.00 51.16 102 GLU A CA 1
ATOM 797 C C . GLU A 1 102 ? 2.139 15.984 11.924 1.00 51.16 102 GLU A C 1
ATOM 799 O O . GLU A 1 102 ? 1.325 16.753 11.406 1.00 51.16 102 GLU A O 1
ATOM 804 N N . VAL A 1 103 ? 1.759 15.151 12.888 1.00 52.62 103 VAL A N 1
ATOM 805 C CA . VAL A 1 103 ? 0.406 15.151 13.454 1.00 52.62 103 VAL A CA 1
ATOM 806 C C . VAL A 1 103 ? 0.281 16.293 14.483 1.00 52.62 103 VAL A C 1
ATOM 808 O O . VAL A 1 103 ? -0.060 16.095 15.644 1.00 52.62 103 VAL A O 1
ATOM 811 N N . GLY A 1 104 ? 0.614 17.516 14.057 1.00 59.06 104 GLY A N 1
ATOM 812 C CA . GLY A 1 104 ? 0.297 18.758 14.759 1.00 59.06 104 GLY A CA 1
ATOM 813 C C . GLY A 1 104 ? -1.200 19.070 14.634 1.00 59.06 104 GLY A C 1
ATOM 814 O O . GLY A 1 104 ? -2.056 18.244 14.945 1.00 59.06 104 GLY A O 1
ATOM 815 N N . GLU A 1 105 ? -1.555 20.248 14.119 1.00 51.09 105 GLU A N 1
ATOM 816 C CA . GLU A 1 105 ? -2.960 20.617 13.864 1.00 51.09 105 GLU A CA 1
ATOM 817 C C . GLU A 1 105 ? -3.676 19.652 12.896 1.00 51.09 105 GLU A C 1
ATOM 819 O O . GLU A 1 105 ? -4.866 19.379 13.059 1.00 51.09 105 GLU A O 1
ATOM 824 N N . VAL A 1 106 ? -2.953 19.046 11.945 1.00 56.97 106 VAL A N 1
ATOM 825 C CA . VAL A 1 106 ? -3.524 18.096 10.972 1.00 56.97 106 VAL A CA 1
ATOM 826 C C . VAL A 1 106 ? -4.091 16.847 11.658 1.00 56.97 106 VAL A C 1
ATOM 828 O O . VAL A 1 106 ? -5.144 16.349 11.264 1.00 56.97 106 VAL A O 1
ATOM 831 N N . GLY A 1 107 ? -3.492 16.411 12.768 1.00 60.06 107 GLY A N 1
ATOM 832 C CA . GLY A 1 107 ? -4.021 15.329 13.600 1.00 60.06 107 GLY A CA 1
ATOM 833 C C . GLY A 1 107 ? -5.334 15.614 14.300 1.00 60.06 107 GLY A C 1
ATOM 834 O O . GLY A 1 107 ? -6.076 14.691 14.624 1.00 60.06 107 GLY A O 1
ATOM 835 N N . LYS A 1 108 ? -5.641 16.892 14.530 1.00 63.97 108 LYS A N 1
ATOM 836 C CA . LYS A 1 108 ? -6.917 17.320 15.114 1.00 63.97 108 LYS A CA 1
ATOM 837 C C . LYS A 1 108 ? -8.013 17.410 14.051 1.00 63.97 108 LYS A C 1
ATOM 839 O O . LYS A 1 108 ? -9.189 17.216 14.364 1.00 63.97 108 LYS A O 1
ATOM 844 N N . VAL A 1 109 ? -7.634 17.710 12.806 1.00 69.00 109 VAL A N 1
ATOM 845 C CA . VAL A 1 109 ? -8.556 17.882 11.673 1.00 69.00 109 VAL A CA 1
ATOM 846 C C . VAL A 1 109 ? -8.886 16.547 11.005 1.00 69.00 109 VAL A C 1
ATOM 848 O O . VAL A 1 109 ? -10.051 16.296 10.697 1.00 69.00 109 VAL A O 1
ATOM 851 N N . LEU A 1 110 ? -7.901 15.661 10.837 1.00 75.56 110 LEU A N 1
ATOM 852 C CA . LEU A 1 110 ? -8.065 14.397 10.116 1.00 75.56 110 LEU A CA 1
ATOM 853 C C . LEU A 1 110 ? -9.178 13.499 10.669 1.00 75.56 110 LEU A C 1
ATOM 855 O O . LEU A 1 110 ? -10.040 13.109 9.883 1.00 75.56 110 LEU A O 1
ATOM 859 N N . PRO A 1 111 ? -9.263 13.206 11.982 1.00 76.00 111 PRO A N 1
ATOM 860 C CA . PRO A 1 111 ? -10.334 12.355 12.498 1.00 76.00 111 PRO A CA 1
ATOM 861 C C . PRO A 1 111 ? -11.728 12.941 12.229 1.00 76.00 111 PRO A C 1
ATOM 863 O O . PRO A 1 111 ? -12.682 12.201 11.989 1.00 76.00 111 PRO A O 1
ATOM 866 N N . LYS A 1 112 ? -11.860 14.276 12.212 1.00 80.00 112 LYS A N 1
ATOM 867 C CA . LYS A 1 112 ? -13.126 14.946 11.877 1.00 80.00 112 LYS A CA 1
ATOM 868 C C . LYS A 1 112 ? -13.443 14.850 10.389 1.00 80.00 112 LYS A C 1
ATOM 870 O O . LYS A 1 112 ? -14.571 14.532 10.038 1.00 80.00 112 LYS A O 1
ATOM 875 N N . TRP A 1 113 ? -12.464 15.071 9.518 1.00 85.31 113 TRP A N 1
ATOM 876 C CA . TRP A 1 113 ? -12.674 14.945 8.076 1.00 85.31 113 TRP A CA 1
ATOM 877 C C . TRP A 1 113 ? -13.035 13.502 7.690 1.00 85.31 113 TRP A C 1
ATOM 879 O O . TRP A 1 113 ? -14.020 13.277 6.996 1.00 85.31 113 TRP A O 1
ATOM 889 N N . ILE A 1 114 ? -12.336 12.506 8.248 1.00 85.19 114 ILE A N 1
ATOM 890 C CA . ILE A 1 114 ? -12.597 11.079 7.984 1.00 85.19 114 ILE A CA 1
ATOM 891 C C . ILE A 1 114 ? -14.001 10.656 8.440 1.00 85.19 114 ILE A C 1
ATOM 893 O O . ILE A 1 114 ? -14.638 9.815 7.804 1.00 85.19 114 ILE A O 1
ATOM 897 N N . THR A 1 115 ? -14.505 11.229 9.534 1.00 85.94 115 THR A N 1
ATOM 898 C CA . THR A 1 115 ? -15.869 10.947 10.016 1.00 85.94 115 THR A CA 1
ATOM 899 C C . THR A 1 115 ? -16.954 11.650 9.196 1.00 85.94 115 THR A C 1
ATOM 901 O O . THR A 1 115 ? -18.097 11.203 9.225 1.00 85.94 115 THR A O 1
ATOM 904 N N . GLN A 1 116 ? -16.610 12.693 8.434 1.00 88.25 116 GLN A N 1
ATOM 905 C CA . GLN A 1 116 ? -17.513 13.399 7.514 1.00 88.25 116 GLN A CA 1
ATOM 906 C C . GLN A 1 116 ? -17.559 12.789 6.108 1.00 88.25 116 GLN A C 1
ATOM 908 O O . GLN A 1 116 ? -18.454 13.119 5.331 1.00 88.25 116 GLN A O 1
ATOM 913 N N . LEU A 1 117 ? -16.614 11.907 5.772 1.00 91.19 117 LEU A N 1
ATOM 914 C CA . LEU A 1 117 ? -16.599 11.223 4.484 1.00 91.19 117 LEU A CA 1
ATOM 915 C C . LEU A 1 117 ? -17.872 10.379 4.276 1.00 91.19 117 LEU A C 1
ATOM 917 O O . LEU A 1 117 ? -18.339 9.750 5.234 1.00 91.19 117 LEU A O 1
ATOM 921 N N . PRO A 1 118 ? -18.385 10.293 3.031 1.00 91.38 118 PRO A N 1
ATOM 922 C CA . PRO A 1 118 ? -19.539 9.465 2.685 1.00 91.38 118 PRO A CA 1
ATOM 923 C C . PRO A 1 118 ? -19.458 8.046 3.267 1.00 91.38 118 PRO A C 1
ATOM 925 O O . PRO A 1 118 ? -18.388 7.429 3.320 1.00 91.38 118 PRO A O 1
ATOM 928 N N . SER A 1 119 ? -20.579 7.527 3.768 1.00 89.81 119 SER A N 1
ATOM 929 C CA . SER A 1 119 ? -20.624 6.247 4.491 1.00 89.81 119 SER A CA 1
ATOM 930 C C . SER A 1 119 ? -20.438 5.025 3.589 1.00 89.81 119 SER A C 1
ATOM 932 O O . SER A 1 119 ? -19.999 3.983 4.070 1.00 89.81 119 SER A O 1
ATOM 934 N N . ASP A 1 120 ? -20.741 5.156 2.302 1.00 92.38 120 ASP A N 1
ATOM 935 C CA . ASP A 1 120 ? -20.548 4.150 1.257 1.00 92.38 120 ASP A CA 1
ATOM 936 C C . ASP A 1 120 ? -19.081 4.009 0.823 1.00 92.38 120 ASP A C 1
ATOM 938 O O . ASP A 1 120 ? -18.669 2.925 0.401 1.00 92.38 120 ASP A O 1
ATOM 942 N N . LEU A 1 121 ? -18.271 5.061 0.987 1.00 95.75 121 LEU A N 1
ATOM 943 C CA . LEU A 1 121 ? -16.831 4.996 0.756 1.00 95.75 121 LEU A CA 1
ATOM 944 C C . LEU A 1 121 ? -16.146 4.155 1.828 1.00 95.75 121 LEU A C 1
ATOM 946 O O . LEU A 1 121 ? -16.239 4.445 3.026 1.00 95.75 121 LEU A O 1
ATOM 950 N N . LYS A 1 122 ? -15.377 3.165 1.382 1.00 97.62 122 LYS A N 1
ATOM 951 C CA . LYS A 1 122 ? -14.520 2.367 2.254 1.00 97.62 122 LYS A CA 1
ATOM 952 C C . LYS A 1 122 ? -13.266 3.140 2.632 1.00 97.62 122 LYS A C 1
ATOM 954 O O . LYS A 1 122 ? -12.588 3.699 1.771 1.00 97.62 122 LYS A O 1
ATOM 959 N N . LYS A 1 123 ? -12.954 3.170 3.922 1.00 96.94 123 LYS A N 1
ATOM 960 C CA . LYS A 1 123 ? -11.894 4.003 4.501 1.00 96.94 123 LYS A CA 1
ATOM 961 C C . LYS A 1 123 ? -10.794 3.104 5.052 1.00 96.94 123 LYS A C 1
ATOM 963 O O . LYS A 1 123 ? -10.995 2.415 6.051 1.00 96.94 123 LYS A O 1
ATOM 968 N N . VAL A 1 124 ? -9.634 3.112 4.409 1.00 97.81 124 VAL A N 1
ATOM 969 C CA . VAL A 1 124 ? -8.445 2.378 4.854 1.00 97.81 124 VAL A CA 1
ATOM 970 C C . VAL A 1 124 ? -7.433 3.373 5.395 1.00 97.81 124 VAL A C 1
ATOM 972 O O . VAL A 1 124 ? -7.059 4.314 4.701 1.00 97.81 124 VAL A O 1
ATOM 975 N N . VAL A 1 125 ? -6.983 3.173 6.628 1.00 95.06 125 VAL A N 1
ATOM 976 C CA . VAL A 1 125 ? -5.987 4.037 7.269 1.00 95.06 125 VAL A CA 1
ATOM 977 C C . VAL A 1 125 ? -4.706 3.247 7.484 1.00 95.06 125 VAL A C 1
ATOM 979 O O . VAL A 1 125 ? -4.723 2.165 8.066 1.00 95.06 125 VAL A O 1
ATOM 982 N N . VAL A 1 126 ? -3.594 3.791 7.011 1.00 95.62 126 VAL A N 1
ATOM 983 C CA . VAL A 1 126 ? -2.251 3.258 7.208 1.00 95.62 126 VAL A CA 1
ATOM 984 C C . VAL A 1 126 ? -1.499 4.226 8.110 1.00 95.62 126 VAL A C 1
ATOM 986 O O . VAL A 1 126 ? -1.165 5.332 7.695 1.00 95.62 126 VAL A O 1
ATOM 989 N N . PHE A 1 127 ? -1.253 3.819 9.350 1.00 92.75 127 PHE A N 1
ATOM 990 C CA . PHE A 1 127 ? -0.397 4.554 10.276 1.00 92.75 127 PHE A CA 1
ATOM 991 C C . PHE A 1 127 ? 1.035 4.071 10.116 1.00 92.75 127 PHE A C 1
ATOM 993 O O . PHE A 1 127 ? 1.302 2.883 10.280 1.00 92.75 127 PHE A O 1
ATOM 1000 N N . ALA A 1 128 ? 1.958 4.974 9.814 1.00 91.06 128 ALA A N 1
ATOM 1001 C CA . ALA A 1 128 ? 3.370 4.651 9.813 1.00 91.06 128 ALA A CA 1
ATOM 1002 C C . ALA A 1 128 ? 3.975 5.017 11.161 1.00 91.06 128 ALA A C 1
ATOM 1004 O O . ALA A 1 128 ? 4.238 6.192 11.401 1.00 91.06 128 ALA A O 1
ATOM 1005 N N . GLY A 1 129 ? 4.161 4.015 12.023 1.00 87.81 129 GLY A N 1
ATOM 1006 C CA . GLY A 1 129 ? 4.523 4.196 13.425 1.00 87.81 129 GLY A CA 1
ATOM 1007 C C . GLY A 1 129 ? 3.322 4.164 14.373 1.00 87.81 129 GLY A C 1
ATOM 1008 O O . GLY A 1 129 ? 2.309 3.519 14.091 1.00 87.81 129 GLY A O 1
ATOM 1009 N N . ARG A 1 130 ? 3.411 4.833 15.529 1.00 83.38 130 ARG A N 1
ATOM 1010 C CA . ARG A 1 130 ? 2.358 4.793 16.554 1.00 83.38 130 ARG A CA 1
ATOM 1011 C C . ARG A 1 130 ? 1.062 5.435 16.048 1.00 83.38 130 ARG A C 1
ATOM 1013 O O . ARG A 1 130 ? 1.047 6.618 15.696 1.00 83.38 130 ARG A O 1
ATOM 1020 N N . PRO A 1 131 ? -0.063 4.703 16.072 1.00 86.38 131 PRO A N 1
ATOM 1021 C CA . PRO A 1 131 ? -1.335 5.254 15.637 1.00 86.38 131 PRO A CA 1
ATOM 1022 C C . PRO A 1 131 ? -1.837 6.310 16.630 1.00 86.38 131 PRO A C 1
ATOM 1024 O O . PRO A 1 131 ? -1.889 6.085 17.841 1.00 86.38 131 PRO A O 1
ATOM 1027 N N . THR A 1 132 ? -2.262 7.461 16.114 1.00 78.69 132 THR A N 1
ATOM 1028 C CA . THR A 1 132 ? -2.874 8.544 16.898 1.00 78.69 132 THR A CA 1
ATOM 1029 C C . THR A 1 132 ? -4.176 8.988 16.240 1.00 78.69 132 THR A C 1
ATOM 1031 O O . THR A 1 132 ? -4.298 8.987 15.019 1.00 78.69 132 THR A O 1
ATOM 1034 N N . GLY A 1 133 ? -5.190 9.331 17.042 1.00 80.50 133 GLY A N 1
ATOM 1035 C CA . GLY A 1 133 ? -6.473 9.803 16.507 1.00 80.50 133 GLY A CA 1
ATOM 1036 C C . GLY A 1 133 ? -7.205 8.772 15.639 1.00 80.50 133 GLY A C 1
ATOM 1037 O O . GLY A 1 133 ? -7.786 9.140 14.623 1.00 80.50 133 GLY A O 1
ATOM 1038 N N . ILE A 1 134 ? -7.169 7.492 16.028 1.00 85.75 134 ILE A N 1
ATOM 1039 C CA . ILE A 1 134 ? -7.802 6.383 15.301 1.00 85.75 134 ILE A CA 1
ATOM 1040 C C . ILE A 1 134 ? -9.286 6.706 15.022 1.00 85.75 134 ILE A C 1
ATOM 1042 O O . ILE A 1 134 ? -10.078 6.789 15.966 1.00 85.75 134 ILE A O 1
ATOM 1046 N N . PRO A 1 135 ? -9.695 6.885 13.750 1.00 86.88 135 PRO A N 1
ATOM 1047 C CA . PRO A 1 135 ? -11.069 7.237 13.420 1.00 86.88 135 PRO A CA 1
ATOM 1048 C C . PRO A 1 135 ? -11.983 6.015 13.564 1.00 86.88 135 PRO A C 1
ATOM 1050 O O . PRO A 1 135 ? -11.727 4.951 13.000 1.00 86.88 135 PRO A O 1
ATOM 1053 N N . SER A 1 136 ? -13.098 6.175 14.279 1.00 88.12 136 SER A N 1
ATOM 1054 C CA . SER A 1 136 ? -14.071 5.094 14.497 1.00 88.12 136 SER A CA 1
ATOM 1055 C C . SER A 1 136 ? -14.709 4.585 13.198 1.00 88.12 136 SER A C 1
ATOM 1057 O O . SER A 1 136 ? -15.072 3.411 13.113 1.00 88.12 136 SER A O 1
ATOM 1059 N N . THR A 1 137 ? -14.798 5.445 12.181 1.00 93.44 137 THR A N 1
ATOM 1060 C CA . THR A 1 137 ? -15.395 5.160 10.869 1.00 93.44 137 THR A CA 1
ATOM 1061 C C . THR A 1 137 ? -14.458 4.459 9.886 1.00 93.44 137 THR A C 1
ATOM 1063 O O . THR A 1 137 ? -14.911 4.134 8.794 1.00 93.44 137 THR A O 1
ATOM 1066 N N . ALA A 1 138 ? -13.183 4.212 10.221 1.00 94.38 138 ALA A N 1
ATOM 1067 C CA . ALA A 1 138 ? -12.300 3.442 9.339 1.00 94.38 138 ALA A CA 1
ATOM 1068 C C . ALA A 1 138 ? -12.794 1.998 9.189 1.00 94.38 138 ALA A C 1
ATOM 1070 O O . ALA A 1 138 ? -13.118 1.358 10.186 1.00 94.38 138 ALA A O 1
ATOM 1071 N N . ASP A 1 139 ? -12.811 1.474 7.967 1.00 97.69 139 ASP A N 1
ATOM 1072 C CA . ASP A 1 139 ? -13.142 0.077 7.675 1.00 97.69 139 ASP A CA 1
ATOM 1073 C C . ASP A 1 139 ? -11.921 -0.829 7.876 1.00 97.69 139 ASP A C 1
ATOM 1075 O O . ASP A 1 139 ? -12.057 -1.953 8.349 1.00 97.69 139 ASP A O 1
ATOM 1079 N N . ALA A 1 140 ? -10.713 -0.348 7.573 1.00 98.25 140 ALA A N 1
ATOM 1080 C CA . ALA A 1 140 ? -9.485 -1.096 7.823 1.00 98.25 140 ALA A CA 1
ATOM 1081 C C . ALA A 1 140 ? -8.363 -0.202 8.347 1.00 98.25 140 ALA A C 1
ATOM 1083 O O . ALA A 1 140 ? -8.264 0.967 7.968 1.00 98.25 140 ALA A O 1
ATOM 1084 N N . ILE A 1 141 ? -7.527 -0.752 9.229 1.00 97.19 141 ILE A N 1
ATOM 1085 C CA . ILE A 1 141 ? -6.421 -0.020 9.853 1.00 97.19 141 ILE A CA 1
ATOM 1086 C C . ILE A 1 141 ? -5.174 -0.894 9.886 1.00 97.19 141 ILE A C 1
ATOM 1088 O O . ILE A 1 141 ? -5.134 -1.887 10.615 1.00 97.19 141 ILE A O 1
ATOM 1092 N N . LEU A 1 142 ? -4.166 -0.488 9.118 1.00 97.69 142 LEU A N 1
ATOM 1093 C CA . LEU A 1 142 ? -2.836 -1.087 9.088 1.00 97.69 142 LEU A CA 1
ATOM 1094 C C . LEU A 1 142 ? -1.851 -0.169 9.816 1.00 97.69 142 LEU A C 1
ATOM 1096 O O . LEU A 1 142 ? -1.858 1.043 9.614 1.00 97.69 142 LEU A O 1
ATOM 1100 N N . ILE A 1 143 ? -0.993 -0.749 10.642 1.00 95.38 143 ILE A N 1
ATOM 1101 C CA . ILE A 1 143 ? 0.089 -0.056 11.337 1.00 95.38 143 ILE A CA 1
ATOM 1102 C C . ILE A 1 143 ? 1.408 -0.611 10.810 1.00 95.38 143 ILE A C 1
ATOM 1104 O O . ILE A 1 143 ? 1.588 -1.829 10.749 1.00 95.38 143 ILE A O 1
ATOM 1108 N N . THR A 1 144 ? 2.310 0.278 10.407 1.00 94.06 144 THR A N 1
ATOM 1109 C CA . THR A 1 144 ? 3.660 -0.062 9.951 1.00 94.06 144 THR A CA 1
ATOM 1110 C C . THR A 1 144 ? 4.689 0.286 11.034 1.00 94.06 144 THR A C 1
ATOM 1112 O O . THR A 1 144 ? 4.411 1.138 11.882 1.00 94.06 144 THR A O 1
ATOM 1115 N N . PRO A 1 145 ? 5.891 -0.318 11.012 1.00 90.81 145 PRO A N 1
ATOM 1116 C CA . PRO A 1 145 ? 6.872 -0.146 12.088 1.00 90.81 145 PRO A CA 1
ATOM 1117 C C . PRO A 1 145 ? 7.430 1.280 12.198 1.00 90.81 145 PRO A C 1
ATOM 1119 O O . PRO A 1 145 ? 7.779 1.741 13.279 1.00 90.81 145 PRO A O 1
ATOM 1122 N N . SER A 1 146 ? 7.577 1.965 11.063 1.00 88.94 146 SER A N 1
ATOM 1123 C CA . SER A 1 146 ? 8.084 3.340 10.967 1.00 88.94 146 SER A CA 1
ATOM 1124 C C . SER A 1 146 ? 7.853 3.903 9.566 1.00 88.94 146 SER A C 1
ATOM 1126 O O . SER A 1 146 ? 7.672 3.144 8.608 1.00 88.94 146 SER A O 1
ATOM 1128 N N . ASN A 1 147 ? 7.915 5.229 9.424 1.00 88.69 147 ASN A N 1
ATOM 1129 C CA . ASN A 1 147 ? 7.830 5.884 8.122 1.00 88.69 147 ASN A CA 1
ATOM 1130 C C . ASN A 1 147 ? 9.182 5.880 7.384 1.00 88.69 147 ASN A C 1
ATOM 1132 O O . ASN A 1 147 ? 9.995 6.786 7.552 1.00 88.69 147 ASN A O 1
ATOM 1136 N N . ASN A 1 148 ? 9.419 4.864 6.555 1.00 89.31 148 ASN A N 1
ATOM 1137 C CA . ASN A 1 148 ? 10.552 4.812 5.630 1.00 89.31 148 ASN A CA 1
ATOM 1138 C C . ASN A 1 148 ? 10.135 4.164 4.296 1.00 89.31 148 ASN A C 1
ATOM 1140 O O . ASN A 1 148 ? 9.100 3.499 4.223 1.00 89.31 148 ASN A O 1
ATOM 1144 N N . GLY A 1 149 ? 10.946 4.335 3.245 1.00 89.62 149 GLY A N 1
ATOM 1145 C CA . GLY A 1 149 ? 10.600 3.880 1.891 1.00 89.62 149 GLY A CA 1
ATOM 1146 C C . GLY A 1 149 ? 10.334 2.373 1.778 1.00 89.62 149 GLY A C 1
ATOM 1147 O O . GLY A 1 149 ? 9.410 1.963 1.076 1.00 89.62 149 GLY A O 1
ATOM 1148 N N . GLN A 1 150 ? 11.073 1.540 2.518 1.00 89.94 150 GLN A N 1
ATOM 1149 C CA . GLN A 1 150 ? 10.839 0.094 2.533 1.00 89.94 150 GLN A CA 1
ATOM 1150 C C . GLN A 1 150 ? 9.480 -0.235 3.164 1.00 89.94 150 GLN A C 1
ATOM 1152 O O . GLN A 1 150 ? 8.695 -0.982 2.578 1.00 89.94 150 GLN A O 1
ATOM 1157 N N . ASN A 1 151 ? 9.166 0.360 4.315 1.00 92.31 151 ASN A N 1
ATOM 1158 C CA . ASN A 1 151 ? 7.902 0.125 5.009 1.00 92.31 151 ASN A CA 1
ATOM 1159 C C . ASN A 1 151 ? 6.694 0.660 4.242 1.00 92.31 151 ASN A C 1
ATOM 1161 O O . ASN A 1 151 ? 5.643 0.025 4.240 1.00 92.31 151 ASN A O 1
ATOM 1165 N N . GLN A 1 152 ? 6.849 1.787 3.552 1.00 94.25 152 GLN A N 1
ATOM 1166 C CA . GLN A 1 152 ? 5.844 2.309 2.629 1.00 94.25 152 GLN A CA 1
ATOM 1167 C C . GLN A 1 152 ? 5.560 1.330 1.494 1.00 94.25 152 GLN A C 1
ATOM 1169 O O . GLN A 1 152 ? 4.402 1.008 1.223 1.00 94.25 152 GLN A O 1
ATOM 1174 N N . SER A 1 153 ? 6.613 0.823 0.847 1.00 94.56 153 SER A N 1
ATOM 1175 C CA . SER A 1 153 ? 6.443 -0.148 -0.228 1.00 94.56 153 SER A CA 1
ATOM 1176 C C . SER A 1 153 ? 5.750 -1.410 0.285 1.00 94.56 153 SER A C 1
ATOM 1178 O O . SER A 1 153 ? 4.742 -1.830 -0.278 1.00 94.56 153 SER A O 1
ATOM 1180 N N . LEU A 1 154 ? 6.209 -1.973 1.404 1.00 95.19 154 LEU A N 1
ATOM 1181 C CA . LEU A 1 154 ? 5.592 -3.160 1.996 1.00 95.19 154 LEU A CA 1
ATOM 1182 C C . LEU A 1 154 ? 4.134 -2.921 2.399 1.00 95.19 154 LEU A C 1
ATOM 1184 O O . LEU A 1 154 ? 3.286 -3.743 2.068 1.00 95.19 154 LEU A O 1
ATOM 1188 N N . ALA A 1 155 ? 3.809 -1.788 3.026 1.00 96.62 155 ALA A N 1
ATOM 1189 C CA . ALA A 1 155 ? 2.437 -1.458 3.406 1.00 96.62 155 ALA A CA 1
ATOM 1190 C C . ALA A 1 155 ? 1.499 -1.441 2.195 1.00 96.62 155 ALA A C 1
ATOM 1192 O O . ALA A 1 155 ? 0.452 -2.085 2.224 1.00 96.62 155 ALA A O 1
ATOM 1193 N N . ALA A 1 156 ? 1.894 -0.767 1.111 1.00 97.19 156 ALA A N 1
ATOM 1194 C CA . ALA A 1 156 ? 1.117 -0.736 -0.126 1.00 97.19 156 ALA A CA 1
ATOM 1195 C C . ALA A 1 156 ? 0.897 -2.152 -0.685 1.00 97.19 156 ALA A C 1
ATOM 1197 O O . ALA A 1 156 ? -0.220 -2.513 -1.050 1.00 97.19 156 ALA A O 1
ATOM 1198 N N . GLN A 1 157 ? 1.941 -2.981 -0.694 1.00 97.31 157 GLN A N 1
ATOM 1199 C CA . GLN A 1 157 ? 1.878 -4.364 -1.171 1.00 97.31 157 GLN A CA 1
ATOM 1200 C C . GLN A 1 157 ? 1.017 -5.280 -0.279 1.00 97.31 157 GLN A C 1
ATOM 1202 O O . GLN A 1 157 ? 0.314 -6.151 -0.797 1.00 97.31 157 GLN A O 1
ATOM 1207 N N . ILE A 1 158 ? 1.014 -5.061 1.040 1.00 97.25 158 ILE A N 1
ATOM 1208 C CA . ILE A 1 158 ? 0.140 -5.751 2.005 1.00 97.25 158 ILE A CA 1
ATOM 1209 C C . ILE A 1 158 ? -1.327 -5.419 1.727 1.00 97.25 158 ILE A C 1
ATOM 1211 O O . ILE A 1 158 ? -2.149 -6.332 1.696 1.00 97.25 158 ILE A O 1
ATOM 1215 N N . LEU A 1 159 ? -1.675 -4.155 1.443 1.00 98.19 159 LEU A N 1
ATOM 1216 C CA . LEU A 1 159 ? -3.066 -3.784 1.127 1.00 98.19 159 LEU A CA 1
ATOM 1217 C C . LEU A 1 159 ? -3.635 -4.586 -0.056 1.00 98.19 159 LEU A C 1
ATOM 1219 O O . LEU A 1 159 ? -4.826 -4.897 -0.085 1.00 98.19 159 LEU A O 1
ATOM 1223 N N . PHE A 1 160 ? -2.786 -4.957 -1.015 1.00 97.69 160 PHE A N 1
ATOM 1224 C CA . PHE A 1 160 ? -3.172 -5.785 -2.158 1.00 97.69 160 PHE A CA 1
ATOM 1225 C C . PHE A 1 160 ? -2.990 -7.287 -1.932 1.00 97.69 160 PHE A C 1
ATOM 1227 O O . PHE A 1 160 ? -3.465 -8.070 -2.753 1.00 97.69 160 PHE A O 1
ATOM 1234 N N . GLY A 1 161 ? -2.357 -7.697 -0.832 1.00 95.50 161 GLY A N 1
ATOM 1235 C CA . GLY A 1 161 ? -2.118 -9.095 -0.482 1.00 95.50 161 GLY A CA 1
ATOM 1236 C C . GLY A 1 161 ? -0.964 -9.752 -1.237 1.00 95.50 161 GLY A C 1
ATOM 1237 O O . GLY A 1 161 ? -0.950 -10.973 -1.381 1.00 95.50 161 GLY A O 1
ATOM 1238 N N . ALA A 1 162 ? 0.003 -8.968 -1.723 1.00 94.94 162 ALA A N 1
ATOM 1239 C CA . ALA A 1 162 ? 1.287 -9.507 -2.191 1.00 94.94 162 ALA A CA 1
ATOM 1240 C C . ALA A 1 162 ? 2.121 -10.057 -1.034 1.00 94.94 162 ALA A C 1
ATOM 1242 O O . ALA A 1 162 ? 2.829 -11.051 -1.186 1.00 94.94 162 ALA A O 1
ATOM 1243 N N . PHE A 1 163 ? 1.954 -9.463 0.143 1.00 93.88 163 PHE A N 1
ATOM 1244 C CA . PHE A 1 163 ? 2.434 -9.995 1.405 1.00 93.88 163 PHE A CA 1
ATOM 1245 C C . PHE A 1 163 ? 1.251 -10.268 2.330 1.00 93.88 163 PHE A C 1
ATOM 1247 O O . PHE A 1 163 ? 0.259 -9.538 2.307 1.00 93.88 163 PHE A O 1
ATOM 1254 N N . GLY A 1 164 ? 1.358 -11.339 3.117 1.00 93.12 164 GLY A N 1
ATOM 1255 C CA . GLY A 1 164 ? 0.453 -11.580 4.235 1.00 93.12 164 GLY A CA 1
ATOM 1256 C C . GLY A 1 164 ? 0.796 -10.674 5.413 1.00 93.12 164 GLY A C 1
ATOM 1257 O O . GLY A 1 164 ? 1.811 -9.981 5.408 1.00 93.12 164 GLY A O 1
ATOM 1258 N N . VAL A 1 165 ? -0.041 -10.704 6.439 1.00 94.00 165 VAL A N 1
ATOM 1259 C CA . VAL A 1 165 ? 0.218 -10.017 7.705 1.00 94.00 165 VAL A CA 1
ATOM 1260 C C . VAL A 1 165 ? -0.215 -10.924 8.847 1.00 94.00 165 VAL A C 1
ATOM 1262 O O . VAL A 1 165 ? -1.224 -11.618 8.743 1.00 94.00 165 VAL A O 1
ATOM 1265 N N . ASN A 1 166 ? 0.570 -10.956 9.916 1.00 94.75 166 ASN A N 1
ATOM 1266 C CA . ASN A 1 166 ? 0.335 -11.773 11.110 1.00 94.75 166 ASN A CA 1
ATOM 1267 C C . ASN A 1 166 ? 0.828 -11.088 12.400 1.00 94.75 166 ASN A C 1
ATOM 1269 O O . ASN A 1 166 ? 0.781 -11.704 13.465 1.00 94.75 166 ASN A O 1
ATOM 1273 N N . GLY A 1 167 ? 1.313 -9.846 12.306 1.00 94.75 167 GLY A N 1
ATOM 1274 C CA . GLY A 1 167 ? 1.818 -9.095 13.444 1.00 94.75 167 GLY A CA 1
ATOM 1275 C C . GLY A 1 167 ? 0.735 -8.745 14.460 1.00 94.75 167 GLY A C 1
ATOM 1276 O O . GLY A 1 167 ? -0.460 -8.687 14.155 1.00 94.75 167 GLY A O 1
ATOM 1277 N N . THR A 1 168 ? 1.178 -8.473 15.685 1.00 96.25 168 THR A N 1
ATOM 1278 C CA . THR A 1 168 ? 0.323 -8.061 16.806 1.00 96.25 168 THR A CA 1
ATOM 1279 C C . THR A 1 168 ? 0.912 -6.854 17.515 1.00 96.25 168 THR A C 1
ATOM 1281 O O . THR A 1 168 ? 2.131 -6.729 17.624 1.00 96.25 168 THR A O 1
ATOM 1284 N N . LEU A 1 169 ? 0.055 -5.998 18.064 1.00 94.75 169 LEU A N 1
ATOM 1285 C CA . LEU A 1 169 ? 0.459 -4.824 18.829 1.00 94.75 169 LEU A CA 1
ATOM 1286 C C . LEU A 1 169 ? 1.354 -5.188 20.025 1.00 94.75 169 LEU A C 1
ATOM 1288 O O . LEU A 1 169 ? 0.930 -5.900 20.939 1.00 94.75 169 LEU A O 1
ATOM 1292 N N . THR A 1 170 ? 2.565 -4.632 20.064 1.00 93.12 170 THR A N 1
ATOM 1293 C CA . THR A 1 170 ? 3.497 -4.771 21.197 1.00 93.12 170 THR A CA 1
ATOM 1294 C C . THR A 1 170 ? 3.080 -3.924 22.404 1.00 93.12 170 THR A C 1
ATOM 1296 O O . THR A 1 170 ? 3.288 -4.343 23.547 1.00 93.12 170 THR A O 1
ATOM 1299 N N . ASP A 1 171 ? 2.406 -2.800 22.147 1.00 91.44 171 ASP A N 1
ATOM 1300 C CA . ASP A 1 171 ? 1.795 -1.888 23.116 1.00 91.44 171 ASP A CA 1
ATOM 1301 C C . ASP A 1 171 ? 0.347 -1.564 22.719 1.00 91.44 171 ASP A C 1
ATOM 1303 O O . ASP A 1 171 ? -0.017 -1.620 21.547 1.00 91.44 171 ASP A O 1
ATOM 1307 N N . ALA A 1 172 ? -0.501 -1.226 23.693 1.00 91.12 172 ALA A N 1
ATOM 1308 C CA . ALA A 1 172 ? -1.898 -0.892 23.419 1.00 91.12 172 ALA A CA 1
ATOM 1309 C C . ALA A 1 172 ? -2.030 0.406 22.599 1.00 91.12 172 ALA A C 1
ATOM 1311 O O . ALA A 1 172 ? -1.332 1.389 22.850 1.00 91.12 172 ALA A O 1
ATOM 1312 N N . ALA A 1 173 ? -2.992 0.428 21.680 1.00 88.88 173 ALA A N 1
ATOM 1313 C CA . ALA A 1 173 ? -3.320 1.564 20.828 1.00 88.88 173 ALA A CA 1
ATOM 1314 C C . ALA A 1 173 ? -4.838 1.764 20.825 1.00 88.88 173 ALA A C 1
ATOM 1316 O O . ALA A 1 173 ? -5.539 1.170 20.011 1.00 88.88 173 ALA A O 1
ATOM 1317 N N . SER A 1 174 ? -5.352 2.567 21.764 1.00 85.88 174 SER A N 1
ATOM 1318 C CA . SER A 1 174 ? -6.798 2.719 21.994 1.00 85.88 174 SER A CA 1
ATOM 1319 C C . SER A 1 174 ? -7.581 2.942 20.688 1.00 85.88 174 SER A C 1
ATOM 1321 O O . SER A 1 174 ? -7.234 3.853 19.932 1.00 85.88 174 SER A O 1
ATOM 1323 N N . PRO A 1 175 ? -8.634 2.145 20.416 1.00 92.00 175 PRO A N 1
ATOM 1324 C CA . PRO A 1 175 ? -9.313 1.223 21.339 1.00 92.00 175 PRO A CA 1
ATOM 1325 C C . PRO A 1 175 ? -8.734 -0.206 21.390 1.00 92.00 175 PRO A C 1
ATOM 1327 O O . PRO A 1 175 ? -9.303 -1.072 22.052 1.00 92.00 175 PRO A O 1
ATOM 1330 N N . PHE A 1 176 ? -7.633 -0.482 20.695 1.00 95.00 176 PHE A N 1
ATOM 1331 C CA . PHE A 1 176 ? -7.067 -1.822 20.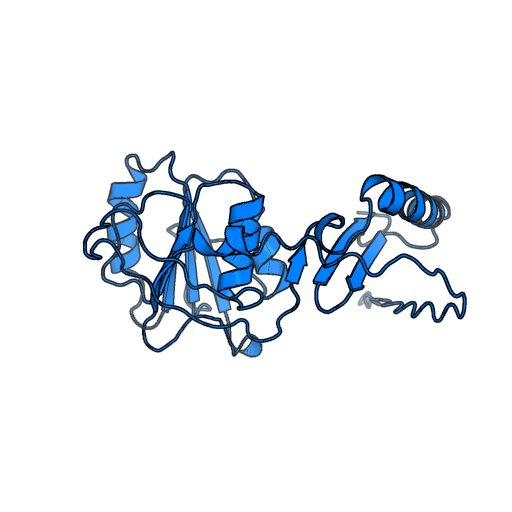561 1.00 95.00 176 PHE A CA 1
ATOM 1332 C C . PHE A 1 176 ? -6.121 -2.161 21.725 1.00 95.00 176 PHE A C 1
ATOM 1334 O O . PHE A 1 176 ? -5.179 -1.408 22.001 1.00 95.00 176 PHE A O 1
ATOM 1341 N N . PRO A 1 177 ? -6.337 -3.287 22.430 1.00 96.31 177 PRO A N 1
ATOM 1342 C CA . PRO A 1 177 ? -5.449 -3.714 23.502 1.00 96.31 177 PRO A CA 1
ATOM 1343 C C . PRO A 1 177 ? -4.111 -4.227 22.955 1.00 96.31 177 PRO A C 1
ATOM 1345 O O . PRO A 1 177 ? -3.982 -4.590 21.785 1.00 96.31 177 PRO A O 1
ATOM 1348 N N . LYS A 1 178 ? -3.113 -4.319 23.839 1.00 96.56 178 LYS A N 1
ATOM 1349 C CA . LYS A 1 178 ? -1.862 -5.033 23.558 1.00 96.56 178 LYS A CA 1
ATOM 1350 C C . LYS A 1 178 ? -2.163 -6.465 23.095 1.00 96.56 178 LYS A C 1
ATOM 1352 O O . LYS A 1 178 ? -3.036 -7.123 23.657 1.00 96.56 178 LYS A O 1
ATOM 1357 N N . GLY A 1 179 ? -1.428 -6.938 22.091 1.00 96.69 179 GLY A N 1
ATOM 1358 C CA . GLY A 1 179 ? -1.616 -8.250 21.472 1.00 96.69 179 GLY A CA 1
ATOM 1359 C C . GLY A 1 179 ? -2.717 -8.303 20.409 1.00 96.69 179 GLY A C 1
ATOM 1360 O O . GLY A 1 179 ? -2.895 -9.350 19.794 1.00 96.69 179 GLY A O 1
ATOM 1361 N N . ALA A 1 180 ? -3.446 -7.210 20.154 1.00 97.19 180 ALA A N 1
ATOM 1362 C CA . ALA A 1 180 ? -4.404 -7.171 19.053 1.00 97.19 180 ALA A CA 1
ATOM 1363 C C . ALA A 1 180 ? -3.694 -7.239 17.691 1.00 97.19 180 ALA A C 1
ATOM 1365 O O . ALA A 1 180 ? -2.669 -6.590 17.479 1.00 97.19 180 ALA A O 1
ATOM 1366 N N . GLY A 1 181 ? -4.270 -7.999 16.765 1.00 97.19 181 GLY A N 1
ATOM 1367 C CA . GLY A 1 181 ? -3.804 -8.156 15.392 1.00 97.19 181 GLY A CA 1
ATOM 1368 C C . GLY A 1 181 ? -4.721 -9.114 14.635 1.00 97.19 181 GLY A C 1
ATOM 1369 O O . GLY A 1 181 ? -5.244 -10.069 15.211 1.00 97.19 181 GLY A O 1
ATOM 1370 N N . ILE A 1 182 ? -4.958 -8.835 13.360 1.00 97.69 182 ILE A N 1
ATOM 1371 C CA . ILE A 1 182 ? -5.754 -9.644 12.440 1.00 97.69 182 ILE A CA 1
ATOM 1372 C C . ILE A 1 182 ? -4.792 -10.190 11.394 1.00 97.69 182 ILE A C 1
ATOM 1374 O O . ILE A 1 182 ? -4.107 -9.424 10.720 1.00 97.69 182 ILE A O 1
ATOM 1378 N N . ALA A 1 183 ? -4.757 -11.511 11.249 1.00 95.62 183 ALA A N 1
ATOM 1379 C CA . ALA A 1 183 ? -3.900 -12.156 10.272 1.00 95.62 183 ALA A CA 1
ATOM 1380 C C . ALA A 1 183 ? -4.638 -12.423 8.955 1.00 95.62 183 ALA A C 1
ATOM 1382 O O . ALA A 1 183 ? -5.813 -12.799 8.956 1.00 95.62 183 ALA A O 1
ATOM 1383 N N . PHE A 1 184 ? -3.928 -12.303 7.836 1.00 94.88 184 PHE A N 1
ATOM 1384 C CA . PHE A 1 184 ? -4.349 -12.871 6.557 1.00 94.88 184 PHE A CA 1
ATOM 1385 C C . PHE A 1 184 ? -3.139 -13.366 5.759 1.00 94.88 184 PHE A C 1
ATOM 1387 O O . PHE A 1 184 ? -2.028 -12.848 5.880 1.00 94.88 184 PHE A O 1
ATOM 1394 N N . ASN A 1 185 ? -3.371 -14.363 4.907 1.00 93.25 185 ASN A N 1
ATOM 1395 C CA . ASN A 1 185 ? -2.346 -14.918 4.025 1.00 93.25 185 ASN A CA 1
ATOM 1396 C C . ASN A 1 185 ? -2.230 -14.109 2.729 1.00 93.25 185 ASN A C 1
ATOM 1398 O O . ASN A 1 185 ? -3.217 -13.548 2.252 1.00 93.25 185 ASN A O 1
ATOM 1402 N N . ALA A 1 186 ? -1.039 -14.101 2.127 1.00 92.94 186 ALA A N 1
ATOM 1403 C CA . ALA A 1 186 ? -0.858 -13.567 0.780 1.00 92.94 186 ALA A CA 1
ATOM 1404 C C . ALA A 1 186 ? -1.784 -14.281 -0.226 1.00 92.94 186 ALA A C 1
ATOM 1406 O O . ALA A 1 186 ? -2.082 -15.467 -0.071 1.00 92.94 186 ALA A O 1
ATOM 1407 N N . ILE A 1 187 ? -2.223 -13.558 -1.259 1.00 93.06 187 ILE A N 1
ATOM 1408 C CA . ILE A 1 187 ? -3.164 -14.037 -2.289 1.00 93.06 187 ILE A CA 1
ATOM 1409 C C . ILE A 1 187 ? -2.519 -14.066 -3.685 1.00 93.06 187 ILE A C 1
ATOM 1411 O O . ILE A 1 187 ? -3.115 -13.621 -4.665 1.00 93.06 187 ILE A O 1
ATOM 1415 N N . ASP A 1 188 ? -1.273 -14.547 -3.758 1.00 87.50 188 ASP A N 1
ATOM 1416 C CA . ASP A 1 188 ? -0.497 -14.754 -4.995 1.00 87.50 188 ASP A CA 1
ATOM 1417 C C . ASP A 1 188 ? -0.379 -13.521 -5.914 1.00 87.50 188 ASP A C 1
ATOM 1419 O O . ASP A 1 188 ? -0.274 -13.625 -7.140 1.00 87.50 188 ASP A O 1
ATOM 1423 N N . ARG A 1 189 ? -0.375 -12.313 -5.338 1.00 92.88 189 ARG A N 1
ATOM 1424 C CA . ARG A 1 189 ? -0.045 -11.094 -6.090 1.00 92.88 189 ARG A CA 1
ATOM 1425 C C . ARG A 1 189 ? 1.458 -11.000 -6.320 1.00 92.88 189 ARG A C 1
ATOM 1427 O O . ARG A 1 189 ? 2.251 -11.434 -5.489 1.00 92.88 189 ARG A O 1
ATOM 1434 N N . LEU A 1 190 ? 1.836 -10.357 -7.426 1.00 93.88 190 LEU A N 1
ATOM 1435 C CA . LEU A 1 190 ? 3.232 -10.023 -7.689 1.00 93.88 190 LEU A CA 1
ATOM 1436 C C . LEU A 1 190 ? 3.791 -9.161 -6.559 1.00 93.88 190 LEU A C 1
ATOM 1438 O O . LEU A 1 190 ? 3.198 -8.147 -6.204 1.00 93.88 190 LEU A O 1
ATOM 1442 N N . GLN A 1 191 ? 4.942 -9.564 -6.036 1.00 94.75 191 GLN A N 1
ATOM 1443 C CA . GLN A 1 191 ? 5.697 -8.813 -5.039 1.00 94.75 191 GLN A CA 1
ATOM 1444 C C . GLN A 1 191 ? 6.717 -7.930 -5.753 1.00 94.75 191 GLN A C 1
ATOM 1446 O O . GLN A 1 191 ? 7.374 -8.390 -6.679 1.00 94.75 191 GLN A O 1
ATOM 1451 N N . PHE A 1 192 ? 6.891 -6.691 -5.318 1.00 93.62 192 PHE A N 1
ATOM 1452 C CA . PHE A 1 192 ? 7.904 -5.762 -5.810 1.00 93.62 192 PHE A CA 1
ATOM 1453 C C . PHE A 1 192 ? 8.983 -5.629 -4.743 1.00 93.62 192 PHE A C 1
ATOM 1455 O O . PHE A 1 192 ? 8.742 -5.079 -3.669 1.00 93.62 192 PHE A O 1
ATOM 1462 N N . VAL A 1 193 ? 10.155 -6.197 -5.006 1.00 91.56 193 VAL A N 1
ATOM 1463 C CA . VAL A 1 193 ? 11.197 -6.400 -3.991 1.00 91.56 193 VAL A CA 1
ATOM 1464 C C . VAL A 1 193 ? 12.559 -5.947 -4.508 1.00 91.56 193 VAL A C 1
ATOM 1466 O O . VAL A 1 193 ? 12.769 -5.918 -5.718 1.00 91.56 193 VAL A O 1
ATOM 1469 N N . PRO A 1 194 ? 13.515 -5.626 -3.626 1.00 89.75 194 PRO A N 1
ATOM 1470 C CA . PRO A 1 194 ? 14.890 -5.383 -4.047 1.00 89.75 194 PRO A CA 1
ATOM 1471 C C . PRO A 1 194 ? 15.516 -6.623 -4.721 1.00 89.75 194 PRO A C 1
ATOM 1473 O O . PRO A 1 194 ? 15.208 -7.748 -4.310 1.00 89.75 194 PRO A O 1
ATOM 1476 N N . PRO A 1 195 ? 16.455 -6.459 -5.677 1.00 90.50 195 PRO A N 1
ATOM 1477 C CA . PRO A 1 195 ? 17.211 -7.564 -6.287 1.00 90.50 195 PRO A CA 1
ATOM 1478 C C . PRO A 1 195 ? 17.823 -8.537 -5.273 1.00 90.50 195 PRO A C 1
ATOM 1480 O O . PRO A 1 195 ? 17.775 -9.757 -5.461 1.00 90.50 195 PRO A O 1
ATOM 1483 N N . ALA A 1 196 ? 18.305 -8.012 -4.145 1.00 88.25 196 ALA A N 1
ATOM 1484 C CA . ALA A 1 196 ? 18.899 -8.808 -3.078 1.00 88.25 196 ALA A CA 1
ATOM 1485 C C . ALA A 1 196 ? 17.961 -9.914 -2.550 1.00 88.25 196 ALA A C 1
ATOM 1487 O O . ALA A 1 196 ? 18.423 -11.002 -2.211 1.00 88.25 196 ALA A O 1
ATOM 1488 N N . TRP A 1 197 ? 16.640 -9.691 -2.542 1.00 86.38 197 TRP A N 1
ATOM 1489 C CA . TRP A 1 197 ? 15.660 -10.654 -2.014 1.00 86.38 197 TRP A CA 1
ATOM 1490 C C . TRP A 1 197 ? 15.488 -11.894 -2.899 1.00 86.38 197 TRP A C 1
ATOM 1492 O O . TRP A 1 197 ? 14.980 -12.914 -2.437 1.00 86.38 197 TRP A O 1
ATOM 1502 N N . VAL A 1 198 ? 15.922 -11.825 -4.160 1.00 89.31 198 VAL A N 1
ATOM 1503 C CA . VAL A 1 198 ? 15.913 -12.954 -5.108 1.00 89.31 198 VAL A CA 1
ATOM 1504 C C . VAL A 1 198 ? 17.320 -13.494 -5.399 1.00 89.31 198 VAL A C 1
ATOM 1506 O O . VAL A 1 198 ? 17.500 -14.298 -6.326 1.00 89.31 198 VAL A O 1
ATOM 1509 N N . GLY A 1 199 ? 18.311 -13.050 -4.614 1.00 88.81 199 GLY A N 1
ATOM 1510 C CA . GLY A 1 199 ? 19.720 -13.420 -4.752 1.00 88.81 199 GLY A CA 1
ATOM 1511 C C . GLY A 1 199 ? 20.410 -12.779 -5.957 1.00 88.81 199 GLY A C 1
ATOM 1512 O O . GLY A 1 199 ? 21.329 -13.376 -6.516 1.00 88.81 199 GLY A O 1
ATOM 1513 N N . VAL A 1 200 ? 19.943 -11.609 -6.401 1.00 89.19 200 VAL A N 1
ATOM 1514 C CA . VAL A 1 200 ? 20.536 -10.857 -7.514 1.00 89.19 200 VAL A CA 1
ATOM 1515 C C . VAL A 1 200 ? 21.271 -9.639 -6.965 1.00 89.19 200 VAL A C 1
ATOM 1517 O O . VAL A 1 200 ? 20.708 -8.860 -6.203 1.00 89.19 200 VAL A O 1
ATOM 1520 N N . ASP A 1 201 ? 22.527 -9.477 -7.372 1.00 91.12 201 ASP A N 1
ATOM 1521 C CA . ASP A 1 201 ? 23.312 -8.279 -7.087 1.00 91.12 201 ASP A CA 1
ATOM 1522 C C . ASP A 1 201 ? 22.813 -7.103 -7.939 1.00 91.12 201 ASP A C 1
ATOM 1524 O O . ASP A 1 201 ? 22.743 -7.197 -9.169 1.00 91.12 201 ASP A O 1
ATOM 1528 N N . GLU A 1 202 ? 22.428 -6.016 -7.275 1.00 88.75 202 GLU A N 1
ATOM 1529 C CA . GLU A 1 202 ? 21.812 -4.847 -7.905 1.00 88.75 202 GLU A CA 1
ATOM 1530 C C . GLU A 1 202 ? 22.787 -4.120 -8.842 1.00 88.75 202 GLU A C 1
ATOM 1532 O O . GLU A 1 202 ? 22.434 -3.798 -9.980 1.00 88.75 202 GLU A O 1
ATOM 1537 N N . ASP A 1 203 ? 24.037 -3.948 -8.410 1.00 90.62 203 ASP A N 1
ATOM 1538 C CA . ASP A 1 203 ? 25.069 -3.272 -9.196 1.00 90.62 203 ASP A CA 1
ATOM 1539 C C . ASP A 1 203 ? 25.386 -4.052 -10.476 1.00 90.62 203 ASP A C 1
ATOM 1541 O O . ASP A 1 203 ? 25.375 -3.487 -11.573 1.00 90.62 203 ASP A O 1
ATOM 1545 N N . SER A 1 204 ? 25.599 -5.368 -10.376 1.00 91.25 204 SER A N 1
ATOM 1546 C CA . SER A 1 204 ? 25.835 -6.232 -11.537 1.00 91.25 204 SER A CA 1
ATOM 1547 C C . SER A 1 204 ? 24.647 -6.244 -12.500 1.00 91.25 204 SER A C 1
ATOM 1549 O O . SER A 1 204 ? 24.839 -6.278 -13.721 1.00 91.25 204 SER A O 1
ATOM 1551 N N . LEU A 1 205 ? 23.419 -6.211 -11.971 1.00 91.69 205 LEU A N 1
ATOM 1552 C CA . LEU A 1 205 ? 22.202 -6.158 -12.776 1.00 91.69 205 LEU A CA 1
ATOM 1553 C C . LEU A 1 205 ? 22.151 -4.866 -13.602 1.00 91.69 205 LEU A C 1
ATOM 1555 O O . LEU A 1 205 ? 21.996 -4.923 -14.827 1.00 91.69 205 LEU A O 1
ATOM 1559 N N . PHE A 1 206 ? 22.330 -3.709 -12.962 1.00 89.81 206 PHE A N 1
ATOM 1560 C CA . PHE A 1 206 ? 22.263 -2.419 -13.648 1.00 89.81 206 PHE A CA 1
ATOM 1561 C C . PHE A 1 206 ? 23.446 -2.170 -14.578 1.00 89.81 206 PHE A C 1
ATOM 1563 O O . PHE A 1 206 ? 23.240 -1.664 -15.680 1.00 89.81 206 PHE A O 1
ATOM 1570 N N . GLN A 1 207 ? 24.658 -2.593 -14.209 1.00 91.88 207 GLN A N 1
ATOM 1571 C CA . GLN A 1 207 ? 25.836 -2.494 -15.079 1.00 91.88 207 GLN A CA 1
ATOM 1572 C C . GLN A 1 207 ? 25.671 -3.256 -16.399 1.00 91.88 207 GLN A C 1
ATOM 1574 O O . GLN A 1 207 ? 26.301 -2.893 -17.388 1.00 91.88 207 GLN A O 1
ATOM 1579 N N . LYS A 1 208 ? 24.832 -4.297 -16.440 1.00 91.94 208 LYS A N 1
ATOM 1580 C CA . LYS A 1 208 ? 24.540 -5.048 -17.671 1.00 91.94 208 LYS A CA 1
ATOM 1581 C C . LYS A 1 208 ? 23.385 -4.451 -18.465 1.00 91.94 208 LYS A C 1
ATOM 1583 O O . LYS A 1 208 ? 23.452 -4.408 -19.689 1.00 91.94 208 LYS A O 1
ATOM 1588 N N . ILE A 1 209 ? 22.327 -4.014 -17.787 1.00 92.31 209 ILE A N 1
ATOM 1589 C CA . ILE A 1 209 ? 21.097 -3.553 -18.442 1.00 92.31 209 ILE A CA 1
ATOM 1590 C C . ILE A 1 209 ? 21.230 -2.117 -18.951 1.00 92.31 209 ILE A C 1
ATOM 1592 O O . ILE A 1 209 ? 20.876 -1.844 -20.098 1.00 92.31 209 ILE A O 1
ATOM 1596 N N . ASP A 1 210 ? 21.750 -1.204 -18.129 1.00 91.75 210 ASP A N 1
ATOM 1597 C CA . ASP A 1 210 ? 21.789 0.222 -18.462 1.00 91.75 210 ASP A CA 1
ATOM 1598 C C . ASP A 1 210 ? 22.559 0.513 -19.768 1.00 91.75 210 ASP A C 1
ATOM 1600 O O . ASP A 1 210 ? 22.049 1.308 -20.559 1.00 91.75 210 ASP A O 1
ATOM 1604 N N . PRO A 1 211 ? 23.720 -0.113 -20.066 1.00 94.06 211 PRO A N 1
ATOM 1605 C CA . PRO A 1 211 ? 24.419 0.120 -21.331 1.00 94.06 211 PRO A CA 1
ATOM 1606 C C . PRO A 1 211 ? 23.614 -0.302 -22.561 1.00 94.06 211 PRO A C 1
ATOM 1608 O O . PRO A 1 211 ? 23.579 0.440 -23.535 1.00 94.06 211 PRO A O 1
ATOM 1611 N N . ILE A 1 212 ? 22.920 -1.444 -22.499 1.00 93.00 212 ILE A N 1
ATOM 1612 C CA . ILE A 1 212 ? 22.109 -1.957 -23.616 1.00 93.00 212 ILE A CA 1
ATOM 1613 C C . ILE A 1 212 ? 20.949 -1.001 -23.908 1.00 93.00 212 ILE A C 1
ATOM 1615 O O . ILE A 1 212 ? 20.655 -0.689 -25.061 1.00 93.00 212 ILE A O 1
ATOM 1619 N N . VAL A 1 213 ? 20.287 -0.505 -22.858 1.00 92.81 213 VAL A N 1
ATOM 1620 C CA . VAL A 1 213 ? 19.190 0.456 -23.026 1.00 92.81 213 VAL A CA 1
ATOM 1621 C C . VAL A 1 213 ? 19.705 1.783 -23.564 1.00 92.81 213 VAL A C 1
ATOM 1623 O O . VAL A 1 213 ? 19.086 2.344 -24.464 1.00 92.81 213 VAL A O 1
ATOM 1626 N N . ARG A 1 214 ? 20.834 2.276 -23.039 1.00 92.75 214 ARG A N 1
ATOM 1627 C CA . ARG A 1 214 ? 21.454 3.520 -23.515 1.00 92.75 214 ARG A CA 1
ATOM 1628 C C . ARG A 1 214 ? 21.854 3.424 -24.979 1.00 92.75 214 ARG A C 1
ATOM 1630 O O . ARG A 1 214 ? 21.516 4.328 -25.724 1.00 92.75 214 ARG A O 1
ATOM 1637 N N . GLU A 1 215 ? 22.445 2.315 -25.417 1.00 95.19 215 GLU A N 1
ATOM 1638 C CA . GLU A 1 215 ? 22.761 2.097 -26.833 1.00 95.19 215 GLU A CA 1
ATOM 1639 C C . GLU A 1 215 ? 21.506 2.197 -27.720 1.00 95.19 215 GLU A C 1
ATOM 1641 O O . GLU A 1 215 ? 21.526 2.845 -28.767 1.00 95.19 215 GLU A O 1
ATOM 1646 N N . GLY A 1 216 ? 20.381 1.623 -27.283 1.00 92.31 216 GLY A N 1
ATOM 1647 C CA . GLY A 1 216 ? 19.101 1.745 -27.987 1.00 92.31 216 GLY A CA 1
ATOM 1648 C C . GLY A 1 216 ? 18.531 3.171 -28.016 1.00 92.31 216 GLY A C 1
ATOM 1649 O O . GLY A 1 216 ? 17.964 3.586 -29.028 1.00 92.31 216 GLY A O 1
ATOM 1650 N N . LEU A 1 217 ? 18.706 3.939 -26.937 1.00 90.62 217 LEU A N 1
ATOM 1651 C CA . LEU A 1 217 ? 18.305 5.350 -26.881 1.00 90.62 217 LEU A CA 1
ATOM 1652 C C . LEU A 1 217 ? 19.193 6.221 -27.783 1.00 90.62 217 LEU A C 1
ATOM 1654 O O . LEU A 1 217 ? 18.673 6.979 -28.601 1.00 90.62 217 LEU A O 1
ATOM 1658 N N . ASP A 1 218 ? 20.515 6.068 -27.681 1.00 93.19 218 ASP A N 1
ATOM 1659 C CA . ASP A 1 218 ? 21.519 6.851 -28.413 1.00 93.19 218 ASP A CA 1
ATOM 1660 C C . ASP A 1 218 ? 21.456 6.588 -29.925 1.00 93.19 218 ASP A C 1
ATOM 1662 O O . ASP A 1 218 ? 21.646 7.493 -30.738 1.00 93.19 218 ASP A O 1
ATOM 1666 N N . SER A 1 219 ? 21.128 5.353 -30.317 1.00 94.44 219 SER A N 1
ATOM 1667 C CA . SER A 1 219 ? 20.898 4.973 -31.717 1.00 94.44 219 SER A CA 1
ATOM 1668 C C . SER A 1 219 ? 19.521 5.374 -32.253 1.00 94.44 219 SER A C 1
ATOM 1670 O O . SER A 1 219 ? 19.220 5.106 -33.418 1.00 94.44 219 SER A O 1
ATOM 1672 N N . MET A 1 220 ? 18.679 6.015 -31.434 1.00 91.12 220 MET A N 1
ATOM 1673 C CA . MET A 1 220 ? 17.290 6.341 -31.764 1.00 91.12 220 MET A CA 1
ATOM 1674 C C . MET A 1 220 ? 16.479 5.109 -32.216 1.00 91.12 220 MET A C 1
ATOM 1676 O O . MET A 1 220 ? 15.597 5.209 -33.071 1.00 91.12 220 MET A O 1
ATOM 1680 N N . ALA A 1 221 ? 16.748 3.937 -31.631 1.00 91.94 221 ALA A N 1
ATOM 1681 C CA . ALA A 1 221 ? 15.956 2.731 -31.876 1.00 91.94 221 ALA A CA 1
ATOM 1682 C C . ALA A 1 221 ? 14.573 2.811 -31.202 1.00 91.94 221 ALA A C 1
ATOM 1684 O O . ALA A 1 221 ? 13.588 2.282 -31.722 1.00 91.94 221 ALA A O 1
ATOM 1685 N N . PHE A 1 222 ? 14.490 3.485 -30.051 1.00 90.31 222 PHE A N 1
ATOM 1686 C CA . PHE A 1 222 ? 13.248 3.818 -29.347 1.00 90.31 222 PHE A CA 1
ATOM 1687 C C . PHE A 1 222 ? 13.423 5.098 -28.503 1.00 90.31 222 PHE A C 1
ATOM 1689 O O . PHE A 1 222 ? 14.538 5.382 -28.067 1.00 90.31 222 PHE A O 1
ATOM 1696 N N . PRO A 1 223 ? 12.361 5.898 -28.275 1.00 88.56 223 PRO A N 1
ATOM 1697 C CA . PRO A 1 223 ? 12.436 7.119 -27.460 1.00 88.56 223 PRO A CA 1
ATOM 1698 C C . PRO A 1 223 ? 12.472 6.831 -25.952 1.00 88.56 223 PRO A C 1
ATOM 1700 O O . PRO A 1 223 ? 12.885 7.678 -25.163 1.00 88.56 223 PRO A O 1
ATOM 1703 N N . GLY A 1 224 ? 12.043 5.632 -25.554 1.00 91.00 224 GLY A N 1
ATOM 1704 C CA . GLY A 1 224 ? 12.005 5.164 -24.178 1.00 91.00 224 GLY A CA 1
ATOM 1705 C C . GLY A 1 224 ? 11.765 3.659 -24.106 1.00 91.00 224 GLY A C 1
ATOM 1706 O O . GLY A 1 224 ? 11.307 3.046 -25.072 1.00 91.00 224 GLY A O 1
ATOM 1707 N N . ALA A 1 225 ? 12.086 3.064 -22.960 1.00 90.19 225 ALA A N 1
ATOM 1708 C CA . ALA A 1 225 ? 11.929 1.636 -22.703 1.00 90.19 225 ALA A CA 1
ATOM 1709 C C . ALA A 1 225 ? 11.535 1.388 -21.244 1.00 90.19 225 ALA A C 1
ATOM 1711 O O . ALA A 1 225 ? 12.069 2.022 -20.338 1.00 90.19 225 ALA A O 1
ATOM 1712 N N . THR A 1 226 ? 10.642 0.429 -21.006 1.00 90.88 226 THR A N 1
ATOM 1713 C CA . THR A 1 226 ? 10.321 -0.056 -19.658 1.00 90.88 226 THR A CA 1
ATOM 1714 C C . THR A 1 226 ? 10.806 -1.488 -19.522 1.00 90.88 226 THR A C 1
ATOM 1716 O O . THR A 1 226 ? 10.441 -2.350 -20.319 1.00 90.88 226 THR A O 1
ATOM 1719 N N . ILE A 1 227 ? 11.624 -1.737 -18.503 1.00 91.75 227 ILE A N 1
ATOM 1720 C CA . ILE A 1 227 ? 12.169 -3.055 -18.195 1.00 91.75 227 ILE A CA 1
ATOM 1721 C C . ILE A 1 227 ? 11.495 -3.583 -16.944 1.00 91.75 227 ILE A C 1
ATOM 1723 O O . ILE A 1 227 ? 11.482 -2.919 -15.909 1.00 91.75 227 ILE A O 1
ATOM 1727 N N . LEU A 1 228 ? 10.977 -4.804 -17.057 1.00 92.50 228 LEU A N 1
ATOM 1728 C CA . LEU A 1 228 ? 10.427 -5.575 -15.957 1.00 92.50 228 LEU A CA 1
AT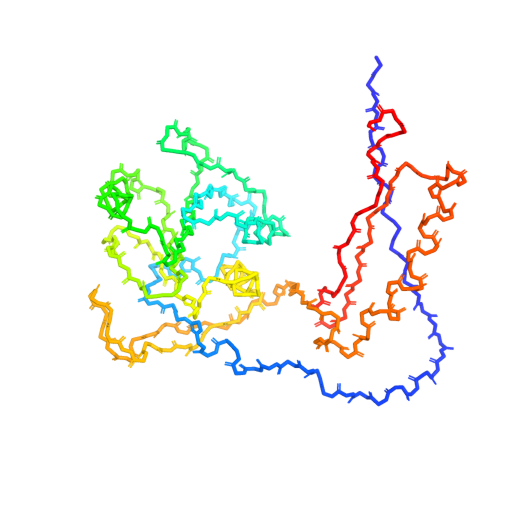OM 1729 C C . LEU A 1 228 ? 11.132 -6.932 -15.907 1.00 92.50 228 LEU A C 1
ATOM 1731 O O . LEU A 1 228 ? 11.110 -7.671 -16.891 1.00 92.50 228 LEU A O 1
ATOM 1735 N N . ALA A 1 229 ? 11.729 -7.271 -14.765 1.00 92.31 229 ALA A N 1
ATOM 1736 C CA . ALA A 1 229 ? 12.260 -8.607 -14.505 1.00 92.31 229 ALA A CA 1
ATOM 1737 C C . ALA A 1 229 ? 11.638 -9.183 -13.233 1.00 92.31 229 ALA A C 1
ATOM 1739 O O . ALA A 1 229 ? 11.546 -8.509 -12.203 1.00 92.31 229 ALA A O 1
ATOM 1740 N N . ALA A 1 230 ? 11.214 -10.443 -13.316 1.00 92.75 230 ALA A N 1
ATOM 1741 C CA . ALA A 1 230 ? 10.576 -11.148 -12.218 1.00 92.75 230 ALA A CA 1
ATOM 1742 C C . ALA A 1 230 ? 11.082 -12.588 -12.103 1.00 92.75 230 ALA A C 1
ATOM 1744 O O . ALA A 1 230 ? 11.359 -13.244 -13.108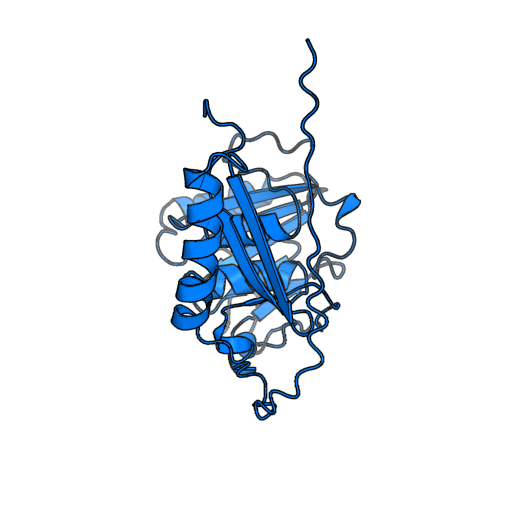 1.00 92.75 230 ALA A O 1
ATOM 1745 N N . LYS A 1 231 ? 11.176 -13.085 -10.870 1.00 89.69 231 LYS A N 1
ATOM 1746 C CA . LYS A 1 231 ? 11.551 -14.463 -10.535 1.00 89.69 231 LYS A CA 1
ATOM 1747 C C . LYS A 1 231 ? 10.655 -14.945 -9.397 1.00 89.69 231 LYS A C 1
ATOM 1749 O O . LYS A 1 231 ? 10.534 -14.267 -8.384 1.00 89.69 231 LYS A O 1
ATOM 1754 N N . SER A 1 232 ? 10.005 -16.097 -9.567 1.00 88.69 232 SER A N 1
ATOM 1755 C CA . SER A 1 232 ? 9.163 -16.721 -8.529 1.00 88.69 232 SER A CA 1
ATOM 1756 C C . SER A 1 232 ? 8.093 -15.785 -7.933 1.00 88.69 232 SER A C 1
ATOM 1758 O O . SER A 1 232 ? 7.976 -15.669 -6.717 1.00 88.69 232 SER A O 1
ATOM 1760 N N . GLY A 1 233 ? 7.354 -15.061 -8.785 1.00 90.12 233 GLY A N 1
ATOM 1761 C CA . GLY A 1 233 ? 6.318 -14.104 -8.356 1.00 90.12 233 GLY A CA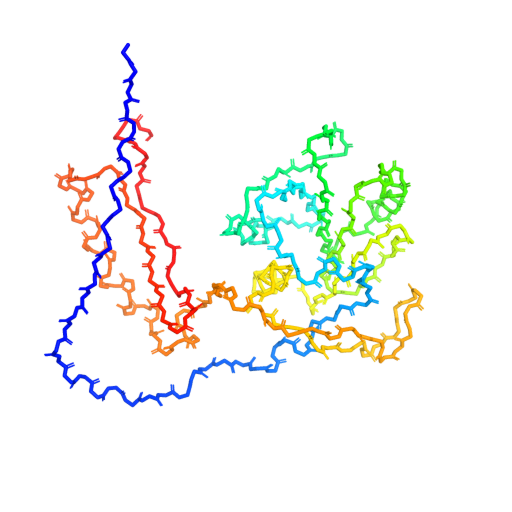 1
ATOM 1762 C C . GLY A 1 233 ? 6.849 -12.777 -7.793 1.00 90.12 233 GLY A C 1
ATOM 1763 O O . GLY A 1 233 ? 6.057 -11.904 -7.449 1.00 90.12 233 GLY A O 1
ATOM 1764 N N . LYS A 1 234 ? 8.175 -12.600 -7.737 1.00 93.06 234 LYS A N 1
ATOM 1765 C CA . LYS A 1 234 ? 8.845 -11.395 -7.244 1.00 93.06 234 LYS A CA 1
ATOM 1766 C C . LYS A 1 234 ? 9.406 -10.591 -8.413 1.00 93.06 234 LYS A C 1
ATOM 1768 O O . LYS A 1 234 ? 10.347 -11.031 -9.072 1.00 93.06 234 LYS A O 1
ATOM 1773 N N . VAL A 1 235 ? 8.824 -9.433 -8.688 1.00 95.06 235 VAL A N 1
ATOM 1774 C CA . VAL A 1 235 ? 9.374 -8.396 -9.562 1.00 95.06 235 VAL A CA 1
ATOM 1775 C C . VAL A 1 235 ? 10.519 -7.725 -8.816 1.00 95.06 235 VAL A C 1
ATOM 1777 O O . VAL A 1 235 ? 10.303 -7.069 -7.800 1.00 95.06 235 VAL A O 1
ATOM 1780 N N . PHE A 1 236 ? 11.739 -7.911 -9.309 1.00 92.88 236 PHE A N 1
ATOM 1781 C CA . PHE A 1 236 ? 12.946 -7.368 -8.682 1.00 92.88 236 PHE A CA 1
ATOM 1782 C C . PHE A 1 236 ? 13.602 -6.245 -9.487 1.00 92.88 236 PHE A C 1
ATOM 1784 O O . PHE A 1 236 ? 14.554 -5.616 -9.038 1.00 92.88 236 PHE A O 1
ATOM 1791 N N . LEU A 1 237 ? 13.082 -5.981 -10.684 1.00 91.81 237 LEU A N 1
ATOM 1792 C CA . LEU A 1 237 ? 13.444 -4.839 -11.503 1.00 91.81 237 LEU A CA 1
ATOM 1793 C C . LEU A 1 237 ? 12.183 -4.322 -12.178 1.00 91.81 237 LEU A C 1
ATOM 1795 O O . LEU A 1 237 ? 11.531 -5.063 -12.912 1.00 91.81 237 LEU A O 1
ATOM 1799 N N . TYR A 1 238 ? 11.869 -3.053 -11.951 1.00 91.75 238 TYR A N 1
ATOM 1800 C CA . TYR A 1 238 ? 10.865 -2.326 -12.713 1.00 91.75 238 TYR A CA 1
ATOM 1801 C C . TYR A 1 238 ? 11.344 -0.888 -12.907 1.00 91.75 238 TYR A C 1
ATOM 1803 O O . TYR A 1 238 ? 11.306 -0.083 -11.979 1.00 91.75 238 TYR A O 1
ATOM 1811 N N . LYS A 1 239 ? 11.883 -0.590 -14.093 1.00 89.31 239 LYS A N 1
ATOM 1812 C CA . LYS A 1 239 ? 12.532 0.696 -14.389 1.00 89.31 239 LYS A CA 1
ATOM 1813 C C . LYS A 1 239 ? 12.155 1.173 -15.784 1.00 89.31 239 LYS A C 1
ATOM 1815 O O . LYS A 1 239 ? 12.181 0.399 -16.739 1.00 89.31 239 LYS A O 1
ATOM 1820 N N . THR A 1 240 ? 11.831 2.456 -15.890 1.00 89.12 240 THR A N 1
ATOM 1821 C CA . THR A 1 240 ? 11.534 3.127 -17.159 1.00 89.12 240 THR A CA 1
ATOM 1822 C C . THR A 1 240 ? 12.669 4.082 -17.511 1.00 89.12 240 THR A C 1
ATOM 1824 O O . THR A 1 240 ? 13.200 4.773 -16.645 1.00 89.12 240 THR A O 1
ATOM 1827 N N . TYR A 1 241 ? 13.033 4.099 -18.788 1.00 88.38 241 TYR A N 1
ATOM 1828 C CA . TYR A 1 241 ? 14.096 4.898 -19.383 1.00 88.38 241 TYR A CA 1
ATOM 1829 C C . TYR A 1 241 ? 13.522 5.745 -20.520 1.00 88.38 241 TYR A C 1
ATOM 1831 O O . TYR A 1 241 ? 12.612 5.296 -21.219 1.00 88.38 241 TYR A O 1
ATOM 1839 N N . GLY A 1 242 ? 14.099 6.925 -20.747 1.00 86.25 242 GLY A N 1
ATOM 1840 C CA . GLY A 1 242 ? 13.699 7.826 -21.830 1.00 86.25 242 GLY A CA 1
ATOM 1841 C C . GLY A 1 242 ? 12.283 8.387 -21.666 1.00 86.25 242 GLY A C 1
ATOM 1842 O O . GLY A 1 242 ? 11.776 8.518 -20.551 1.00 86.25 242 GLY A O 1
ATOM 1843 N N . TYR A 1 243 ? 11.654 8.717 -22.792 1.00 83.88 243 TYR A N 1
ATOM 1844 C CA . TYR A 1 243 ? 10.365 9.404 -22.858 1.00 83.88 243 TYR A CA 1
ATOM 1845 C C . TYR A 1 243 ? 9.369 8.676 -23.765 1.00 83.88 243 TYR A C 1
ATOM 1847 O O . TYR A 1 243 ? 9.699 7.739 -24.491 1.00 83.88 243 TYR A O 1
ATOM 1855 N N . HIS A 1 244 ? 8.116 9.136 -23.758 1.00 77.56 244 HIS A N 1
ATOM 1856 C CA . HIS A 1 244 ? 7.081 8.601 -24.645 1.00 77.56 244 HIS A CA 1
ATOM 1857 C C . HIS A 1 244 ? 7.334 8.923 -26.125 1.00 77.56 244 HIS A C 1
ATOM 1859 O O . HIS A 1 244 ? 6.914 8.161 -26.996 1.00 77.56 244 HIS A O 1
ATOM 1865 N N . THR A 1 245 ? 7.998 10.046 -26.417 1.00 75.56 245 THR A N 1
ATOM 1866 C CA . THR A 1 245 ? 8.410 10.457 -27.766 1.00 75.56 245 THR A CA 1
ATOM 1867 C C . THR A 1 245 ? 9.750 11.185 -27.704 1.00 75.56 245 THR A C 1
ATOM 1869 O O . THR A 1 245 ? 10.143 11.632 -26.634 1.00 75.56 245 THR A O 1
ATOM 1872 N N . TYR A 1 246 ? 10.436 11.327 -28.839 1.00 72.44 246 TYR A N 1
ATOM 1873 C CA . TYR A 1 246 ? 11.694 12.082 -28.916 1.00 72.44 246 TYR A CA 1
ATOM 1874 C C . TYR A 1 246 ? 11.531 13.587 -28.648 1.00 72.44 246 TYR A C 1
ATOM 1876 O O . TYR A 1 246 ? 12.511 14.253 -28.341 1.00 72.44 246 TYR A O 1
ATOM 1884 N N . ASP A 1 247 ? 10.304 14.110 -28.740 1.00 72.56 247 ASP A N 1
ATOM 1885 C CA . ASP A 1 247 ? 9.997 15.542 -28.632 1.00 72.56 247 ASP A CA 1
ATOM 1886 C C . ASP A 1 247 ? 9.488 15.943 -27.230 1.00 72.56 247 ASP A C 1
ATOM 1888 O O . ASP A 1 247 ? 8.836 16.978 -27.083 1.00 72.56 247 ASP A O 1
ATOM 1892 N N . SER A 1 248 ? 9.657 15.078 -26.225 1.00 52.31 248 SER A N 1
ATOM 1893 C CA . SER A 1 248 ? 9.083 15.228 -24.875 1.00 52.31 248 SER A CA 1
ATOM 1894 C C . SER A 1 248 ? 10.089 15.710 -23.844 1.00 52.31 248 SER A C 1
ATOM 1896 O O . SER A 1 248 ? 11.257 15.278 -23.920 1.00 52.31 248 SER A O 1
#

pLDDT: mean 82.84, std 19.95, range [28.75, 98.25]

Radius of gyration: 20.67 Å; chains: 1; bounding box: 46×46×61 Å